Protein AF-A0A931DX09-F1 (afdb_monomer)

Structure (mmCIF, N/CA/C/O backbone):
data_AF-A0A931DX09-F1
#
_entry.id   AF-A0A931DX09-F1
#
loop_
_atom_site.group_PDB
_atom_site.id
_atom_site.type_symbol
_atom_site.label_atom_id
_atom_site.label_alt_id
_atom_site.label_comp_id
_atom_site.label_asym_id
_atom_site.label_entity_id
_atom_site.label_seq_id
_atom_site.pdbx_PDB_ins_code
_atom_site.Cartn_x
_atom_site.Cartn_y
_atom_site.Cartn_z
_atom_site.occupancy
_atom_site.B_iso_or_equiv
_atom_site.auth_seq_id
_atom_site.auth_comp_id
_atom_site.auth_asym_id
_atom_site.auth_atom_id
_atom_site.pdbx_PDB_model_num
ATOM 1 N N . MET A 1 1 ? 44.351 17.545 64.437 1.00 42.38 1 MET A N 1
ATOM 2 C CA . MET A 1 1 ? 44.589 18.526 63.352 1.00 42.38 1 MET A CA 1
ATOM 3 C C . MET A 1 1 ? 43.873 18.062 62.091 1.00 42.38 1 MET A C 1
ATOM 5 O O . MET A 1 1 ? 44.373 17.178 61.418 1.00 42.38 1 MET A O 1
ATOM 9 N N . VAL A 1 2 ? 42.708 18.636 61.780 1.00 45.56 2 VAL A N 1
ATOM 10 C CA . VAL A 1 2 ? 42.038 18.504 60.473 1.00 45.56 2 VAL A CA 1
ATOM 11 C C . VAL A 1 2 ? 41.471 19.886 60.154 1.00 45.56 2 VAL A C 1
ATOM 13 O O . VAL A 1 2 ? 40.591 20.377 60.858 1.00 45.56 2 VAL A O 1
ATOM 16 N N . ARG A 1 3 ? 42.061 20.570 59.169 1.00 44.03 3 ARG A N 1
ATOM 17 C CA . ARG A 1 3 ? 41.676 21.932 58.774 1.00 44.03 3 ARG A CA 1
ATOM 18 C C . ARG A 1 3 ? 40.345 21.878 58.016 1.00 44.03 3 ARG A C 1
ATOM 20 O O . ARG A 1 3 ? 40.287 21.277 56.944 1.00 44.03 3 ARG A O 1
ATOM 27 N N . LYS A 1 4 ? 39.294 22.513 58.552 1.00 43.81 4 LYS A N 1
ATOM 28 C CA . LYS A 1 4 ? 38.056 22.804 57.809 1.00 43.81 4 LYS A CA 1
ATOM 29 C C . LYS A 1 4 ? 38.419 23.683 56.607 1.00 43.81 4 LYS A C 1
ATOM 31 O O . LYS A 1 4 ? 39.012 24.742 56.784 1.00 43.81 4 LYS A O 1
ATOM 36 N N . ARG A 1 5 ? 38.114 23.224 55.392 1.00 46.38 5 ARG A N 1
ATOM 37 C CA . ARG A 1 5 ? 38.239 24.030 54.171 1.00 46.38 5 ARG A CA 1
ATOM 38 C C . ARG A 1 5 ? 36.983 24.892 54.039 1.00 46.38 5 ARG A C 1
ATOM 40 O O . ARG A 1 5 ? 35.888 24.343 53.966 1.00 46.38 5 ARG A O 1
ATOM 47 N N . GLU A 1 6 ? 37.144 26.211 54.028 1.00 52.66 6 GLU A N 1
ATOM 48 C CA . GLU A 1 6 ? 36.079 27.153 53.667 1.00 52.66 6 GLU A CA 1
ATOM 49 C C . GLU A 1 6 ? 35.721 27.021 52.173 1.00 52.66 6 GLU A C 1
ATOM 51 O O . GLU A 1 6 ? 36.612 26.793 51.344 1.00 52.66 6 GLU A O 1
ATOM 56 N N . PRO A 1 7 ? 34.436 27.146 51.797 1.00 50.31 7 PRO A N 1
ATOM 57 C CA . PRO A 1 7 ? 34.025 27.147 50.398 1.00 50.31 7 PRO A CA 1
ATOM 58 C C . PRO A 1 7 ? 34.410 28.470 49.715 1.00 50.31 7 PRO A C 1
ATOM 60 O O . PRO A 1 7 ? 34.186 29.553 50.250 1.00 50.31 7 PRO A O 1
ATOM 63 N N . ARG A 1 8 ? 34.987 28.380 48.508 1.00 54.12 8 ARG A N 1
ATOM 64 C CA . ARG A 1 8 ? 35.351 29.549 47.687 1.00 54.12 8 ARG A CA 1
ATOM 65 C C . ARG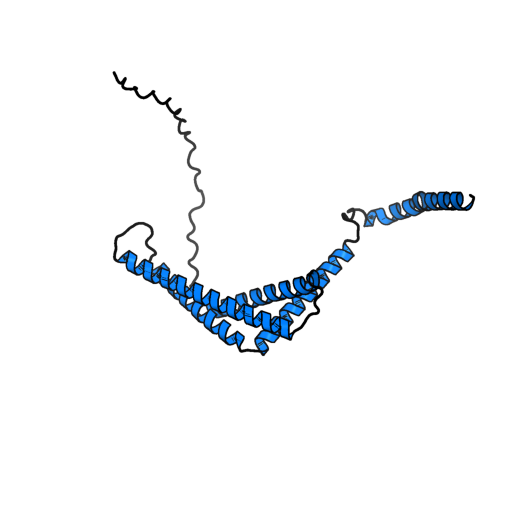 A 1 8 ? 34.091 30.294 47.212 1.00 54.12 8 ARG A C 1
ATOM 67 O O . ARG A 1 8 ? 33.127 29.629 46.831 1.00 54.12 8 ARG A O 1
ATOM 74 N N . PRO A 1 9 ? 34.106 31.637 47.145 1.00 48.81 9 PRO A N 1
ATOM 75 C CA . PRO A 1 9 ? 33.005 32.403 46.575 1.00 48.81 9 PRO A CA 1
ATOM 76 C C . PRO A 1 9 ? 32.892 32.135 45.068 1.00 48.81 9 PRO A C 1
ATOM 78 O O . PRO A 1 9 ? 33.881 32.177 44.335 1.00 48.81 9 PRO A O 1
ATOM 81 N N . VAL A 1 10 ? 31.676 31.835 44.610 1.00 59.84 10 VAL A N 1
ATOM 82 C CA . VAL A 1 10 ? 31.354 31.652 43.189 1.00 59.84 10 VAL A CA 1
ATOM 83 C C . VAL A 1 10 ? 31.273 33.043 42.543 1.00 59.84 10 VAL A C 1
ATOM 85 O O . VAL A 1 10 ? 30.553 33.891 43.073 1.00 59.84 10 VAL A O 1
ATOM 88 N N . PRO A 1 11 ? 31.987 33.328 41.438 1.00 52.22 11 PRO A N 1
ATOM 89 C CA . PRO A 1 11 ? 31.887 34.625 40.778 1.00 52.22 11 PRO A CA 1
ATOM 90 C C . PRO A 1 11 ? 30.466 34.827 40.234 1.00 52.22 11 PRO A C 1
ATOM 92 O O . PRO A 1 11 ? 29.906 33.945 39.579 1.00 52.22 11 PRO A O 1
ATOM 95 N N . GLY A 1 12 ? 29.875 35.984 40.546 1.00 50.06 12 GLY A N 1
ATOM 96 C CA . GLY A 1 12 ? 28.517 36.346 40.149 1.00 50.06 12 GLY A CA 1
ATOM 97 C C . GLY A 1 12 ? 28.328 36.283 38.634 1.00 50.06 12 GLY A C 1
ATOM 98 O O . GLY A 1 12 ? 29.151 36.789 37.871 1.00 50.06 12 GLY A O 1
ATOM 99 N N . ARG A 1 13 ? 27.232 35.656 38.189 1.00 47.28 13 ARG A N 1
ATOM 100 C CA . ARG A 1 13 ? 26.789 35.750 36.792 1.00 47.28 13 ARG A CA 1
ATOM 101 C C . ARG A 1 13 ? 26.503 37.224 36.478 1.00 47.28 13 ARG A C 1
ATOM 103 O O . ARG A 1 13 ? 25.784 37.846 37.257 1.00 47.28 13 ARG A O 1
ATOM 110 N N . PRO A 1 14 ? 26.987 37.773 35.353 1.00 45.53 14 PRO A N 1
ATOM 111 C CA . PRO A 1 14 ? 26.565 39.099 34.932 1.00 45.53 14 PRO A CA 1
ATOM 112 C C . PRO A 1 14 ? 25.054 39.075 34.668 1.00 45.53 14 PRO A C 1
ATOM 114 O O . PRO A 1 14 ? 24.558 38.245 33.901 1.00 45.53 14 PRO A O 1
ATOM 117 N N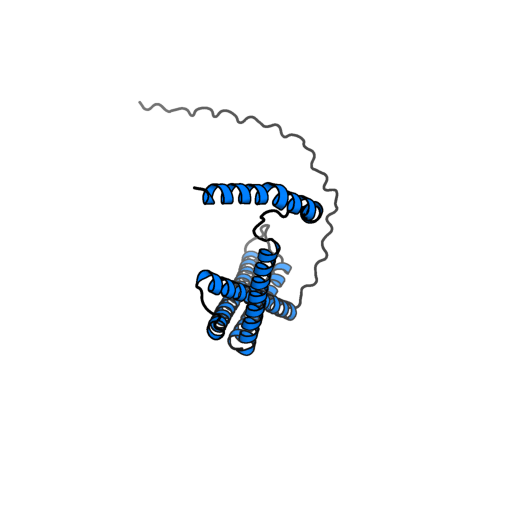 . GLU A 1 15 ? 24.317 39.965 35.334 1.00 48.62 15 GLU A N 1
ATOM 118 C CA . GLU A 1 15 ? 22.909 40.209 35.043 1.00 48.62 15 GLU A CA 1
ATOM 119 C C . GLU A 1 15 ? 22.805 40.812 33.640 1.00 48.62 15 GLU A C 1
ATOM 121 O O . GLU A 1 15 ? 23.051 41.996 33.417 1.00 48.62 15 GLU A O 1
ATOM 126 N N . VAL A 1 16 ? 22.467 39.974 32.660 1.00 51.41 16 VAL A N 1
ATOM 127 C CA . VAL A 1 16 ? 22.112 40.441 31.322 1.00 51.41 16 VAL A CA 1
ATOM 128 C C . VAL A 1 16 ? 20.797 41.201 31.461 1.00 51.41 16 VAL A C 1
ATOM 130 O O . VAL A 1 16 ? 19.737 40.603 31.664 1.00 51.41 16 VAL A O 1
ATOM 133 N N . GLY A 1 17 ? 20.883 42.532 31.403 1.00 44.09 17 GLY A N 1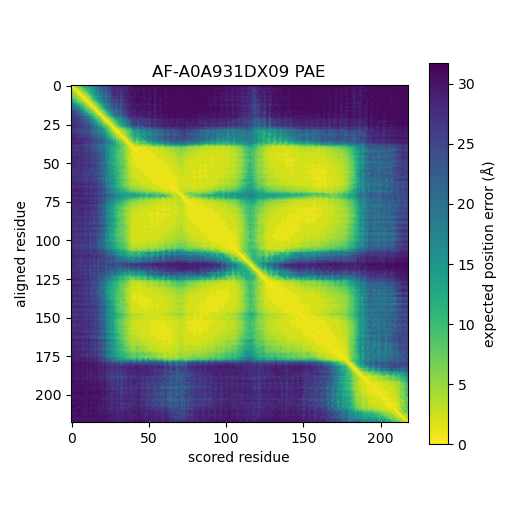
ATOM 134 C CA . GLY A 1 17 ? 19.734 43.424 31.434 1.00 44.09 17 GLY A CA 1
ATOM 135 C C . GLY A 1 17 ? 18.670 42.947 30.450 1.00 44.09 17 GLY A C 1
ATOM 136 O O . GLY A 1 17 ? 18.941 42.774 29.261 1.00 44.09 17 GLY A O 1
ATOM 137 N N . ARG A 1 18 ? 17.455 42.701 30.952 1.00 49.03 18 ARG A N 1
ATOM 138 C CA . ARG A 1 18 ? 16.293 42.370 30.121 1.00 49.03 18 ARG A CA 1
ATOM 139 C C . ARG A 1 18 ? 16.049 43.537 29.170 1.00 49.03 18 ARG A C 1
ATOM 141 O O . ARG A 1 18 ? 15.464 44.548 29.559 1.00 49.03 18 ARG A O 1
ATOM 148 N N . SER A 1 19 ? 16.509 43.400 27.931 1.00 48.94 19 SER A N 1
ATOM 149 C CA . SER A 1 19 ? 16.185 44.330 26.864 1.00 48.94 19 SER A CA 1
ATOM 150 C C . SER A 1 19 ? 14.663 44.392 26.734 1.00 48.94 19 SER A C 1
ATOM 152 O O . SER A 1 19 ? 13.974 43.377 26.606 1.00 48.94 19 SER A O 1
ATOM 154 N N . LYS A 1 20 ? 14.107 45.602 26.824 1.00 53.53 20 LYS A N 1
ATOM 155 C CA . LYS A 1 20 ? 12.685 45.852 26.580 1.00 53.53 20 LYS A CA 1
ATOM 156 C C . LYS A 1 20 ? 12.414 45.806 25.074 1.00 53.53 20 LYS A C 1
ATOM 158 O O . LYS A 1 20 ? 12.047 46.815 24.483 1.00 53.53 20 LYS A O 1
ATOM 163 N N . LEU A 1 21 ? 12.610 44.651 24.435 1.00 51.94 21 LEU A N 1
ATOM 164 C CA . LEU A 1 21 ? 12.029 44.421 23.116 1.00 51.94 21 LEU A CA 1
ATOM 165 C C . LEU A 1 21 ? 10.521 44.252 23.304 1.00 51.94 21 LEU A C 1
ATOM 167 O O . LEU A 1 21 ? 10.050 43.299 23.927 1.00 51.94 21 LEU A O 1
ATOM 171 N N . GLY A 1 22 ? 9.767 45.239 22.817 1.00 50.34 22 GLY A N 1
ATOM 172 C CA . GLY A 1 22 ? 8.313 45.197 22.782 1.00 50.34 22 GLY A CA 1
ATOM 173 C C . GLY A 1 22 ? 7.836 43.909 22.118 1.00 50.34 22 GLY A C 1
ATOM 174 O O . GLY A 1 22 ? 8.362 43.502 21.083 1.00 50.34 22 GLY A O 1
ATOM 175 N N . ARG A 1 23 ? 6.842 43.254 22.728 1.00 55.44 23 ARG A N 1
ATOM 176 C CA . ARG A 1 23 ? 6.195 42.080 22.133 1.00 55.44 23 ARG A CA 1
ATOM 177 C C . ARG A 1 23 ? 5.708 42.460 20.728 1.00 55.44 23 ARG A C 1
ATOM 179 O O . ARG A 1 23 ? 4.981 43.453 20.621 1.00 55.44 23 ARG A O 1
ATOM 186 N N . PRO A 1 24 ? 6.069 41.715 19.668 1.00 56.06 24 PRO A N 1
ATOM 187 C CA . PRO A 1 24 ? 5.507 41.964 18.351 1.00 56.06 24 PRO A CA 1
ATOM 188 C C . PRO A 1 24 ? 3.983 41.852 18.452 1.00 56.06 24 PRO A C 1
ATOM 190 O O . PRO A 1 24 ? 3.452 40.865 18.967 1.00 56.06 24 PRO A O 1
ATOM 193 N N . LYS A 1 25 ? 3.271 42.897 18.019 1.00 60.53 25 LYS A N 1
ATOM 194 C CA . LYS A 1 25 ? 1.811 42.873 17.933 1.00 60.53 25 LYS A CA 1
ATOM 195 C C . LYS A 1 25 ? 1.442 41.854 16.853 1.00 60.53 25 LYS A C 1
ATOM 197 O O . LYS A 1 25 ? 1.588 42.146 15.671 1.00 60.53 25 LYS A O 1
ATOM 202 N N . LEU A 1 26 ? 0.999 40.662 17.254 1.00 61.75 26 LEU A N 1
ATOM 203 C CA . LEU A 1 26 ? 0.331 39.707 16.366 1.00 61.75 26 LEU A CA 1
ATOM 204 C C . LEU A 1 26 ? -0.918 40.403 15.802 1.00 61.75 26 LEU A C 1
ATOM 206 O O . LEU A 1 26 ? -1.932 40.525 16.478 1.00 61.75 26 LEU A O 1
ATOM 210 N N . SER A 1 27 ? -0.804 40.947 14.592 1.00 66.38 27 SER A N 1
ATOM 211 C CA . SER A 1 27 ? -1.797 41.822 13.954 1.00 66.38 27 SER A CA 1
ATOM 212 C C . SER A 1 27 ? -2.878 41.070 13.178 1.00 66.38 27 SER A C 1
ATOM 214 O O . SER A 1 27 ? -3.738 41.695 12.562 1.00 66.38 27 SER A O 1
ATOM 216 N N . ARG A 1 28 ? -2.878 39.734 13.216 1.00 72.75 28 ARG A N 1
ATOM 217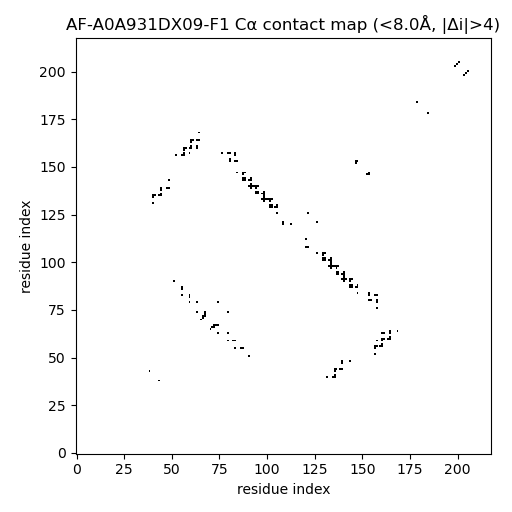 C CA . ARG A 1 28 ? -3.972 38.930 12.670 1.00 72.75 28 ARG A CA 1
ATOM 218 C C . ARG A 1 28 ? -4.832 38.397 13.813 1.00 72.75 28 ARG A C 1
ATOM 220 O O . ARG A 1 28 ? -4.298 37.662 14.646 1.00 72.75 28 ARG A O 1
ATOM 227 N N . PRO A 1 29 ? -6.134 38.741 13.875 1.00 77.56 29 PRO A N 1
ATOM 228 C CA . PRO A 1 29 ? -7.036 38.085 14.808 1.00 77.56 29 PRO A CA 1
ATOM 229 C C . PRO A 1 29 ? -7.012 36.583 14.522 1.00 77.56 29 PRO A C 1
ATOM 231 O O . PRO A 1 29 ? -7.001 36.165 13.362 1.00 77.56 29 PRO A O 1
ATOM 234 N N . TYR A 1 30 ? -6.963 35.774 15.579 1.00 76.62 30 TYR A N 1
ATOM 235 C CA . TYR A 1 30 ? -7.098 34.330 15.454 1.00 76.62 30 TYR A CA 1
ATOM 236 C C . TYR A 1 30 ? -8.451 34.030 14.802 1.00 76.62 30 TYR A C 1
ATOM 238 O O . TYR A 1 30 ? -9.503 34.186 15.422 1.00 76.62 30 TYR A O 1
ATOM 246 N N . VAL A 1 31 ? -8.425 33.628 13.534 1.00 77.12 31 VAL A N 1
ATOM 247 C CA . VAL A 1 31 ? -9.605 33.093 12.863 1.00 77.12 31 VAL A CA 1
ATOM 248 C C . VAL A 1 31 ? -9.700 31.644 13.300 1.00 77.12 31 VAL A C 1
ATOM 250 O O . VAL A 1 31 ? -8.869 30.818 12.916 1.00 77.12 31 VAL A O 1
ATOM 253 N N . ARG A 1 32 ? -10.692 31.335 14.140 1.00 76.12 32 ARG A N 1
ATOM 254 C CA . ARG A 1 32 ? -11.017 29.949 14.474 1.00 76.12 32 ARG A CA 1
ATOM 255 C C . ARG A 1 32 ? -11.287 29.225 13.160 1.00 76.12 32 ARG A C 1
ATOM 257 O O . ARG A 1 32 ? -12.242 29.565 12.465 1.00 76.12 32 ARG A O 1
ATOM 264 N N . GLN A 1 33 ? -10.433 28.265 12.812 1.00 73.31 33 GLN A N 1
ATOM 265 C CA . GLN A 1 33 ? -10.656 27.455 11.620 1.00 73.31 33 GLN A CA 1
ATOM 266 C C . GLN A 1 33 ? -12.031 26.783 11.738 1.00 73.31 33 GLN A C 1
ATOM 268 O O . GLN A 1 33 ? -12.378 26.315 12.834 1.00 73.31 33 GLN A O 1
ATOM 273 N N . PRO A 1 34 ? -12.835 26.765 10.660 1.00 70.31 34 PRO A N 1
ATOM 274 C CA . PRO A 1 34 ? -14.101 26.055 10.672 1.00 70.31 34 PRO A CA 1
ATOM 275 C C . PRO A 1 34 ? -13.829 24.602 11.053 1.00 70.31 34 PRO A C 1
ATOM 277 O O . PRO A 1 34 ? -12.905 23.964 10.547 1.00 70.31 34 PRO A O 1
ATOM 280 N N . VAL A 1 35 ? -14.602 24.094 12.010 1.00 67.31 35 VAL A N 1
ATOM 281 C CA . VAL A 1 35 ? -14.506 22.695 12.408 1.00 67.31 35 VAL A CA 1
ATOM 282 C C . VAL A 1 35 ? -15.037 21.874 11.239 1.00 67.31 35 VAL A C 1
ATOM 284 O O . VA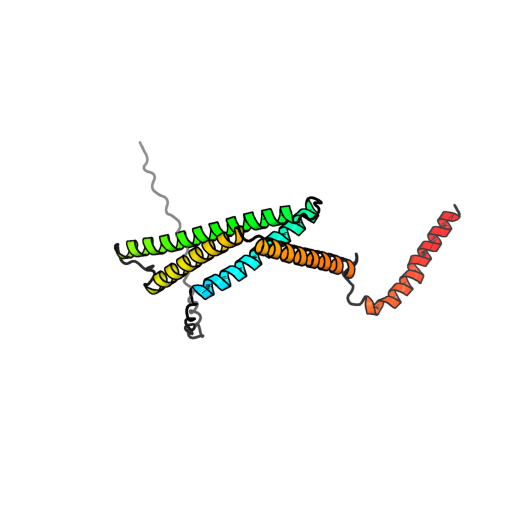L A 1 35 ? -16.235 21.913 10.981 1.00 67.31 35 VAL A O 1
ATOM 287 N N . ALA A 1 36 ? -14.152 21.172 10.528 1.00 70.62 36 ALA A N 1
ATOM 288 C CA . ALA A 1 36 ? -14.562 20.252 9.474 1.00 70.62 36 ALA A CA 1
ATOM 289 C C . ALA A 1 36 ? -15.566 19.237 10.035 1.00 70.62 36 ALA A C 1
ATOM 291 O O . ALA A 1 36 ? -15.381 18.718 11.146 1.00 70.62 36 ALA A O 1
ATOM 292 N N . GLU A 1 37 ? -16.630 18.968 9.279 1.00 71.19 37 GLU A N 1
ATOM 293 C CA . GLU A 1 37 ? -17.559 17.903 9.631 1.00 71.19 37 GLU A CA 1
ATOM 294 C C . GLU A 1 37 ? -16.805 16.568 9.662 1.00 71.19 37 GLU A C 1
ATOM 296 O O . GLU A 1 37 ? -15.990 16.290 8.777 1.00 71.19 37 GLU A O 1
ATOM 301 N N . PRO A 1 38 ? -17.012 15.743 10.698 1.00 71.25 38 PRO A N 1
ATOM 302 C CA . PRO A 1 38 ? -16.309 14.480 10.795 1.00 71.25 38 PRO A CA 1
ATOM 303 C C . PRO A 1 38 ? -16.797 13.545 9.685 1.00 71.25 38 PRO A C 1
ATOM 305 O O . PRO A 1 38 ? -17.989 13.244 9.620 1.00 71.25 38 PRO A O 1
ATOM 308 N N . ILE A 1 39 ? -15.869 13.052 8.859 1.00 80.88 39 ILE A N 1
ATOM 309 C CA . ILE A 1 39 ? -16.151 12.017 7.857 1.00 80.88 39 ILE A CA 1
ATOM 310 C C . ILE A 1 39 ? -16.866 10.818 8.500 1.00 80.88 39 ILE A C 1
ATOM 312 O O . ILE A 1 39 ? -16.635 10.486 9.673 1.00 80.88 39 ILE A O 1
ATOM 316 N N . SER A 1 40 ? -17.768 10.190 7.743 1.00 90.50 40 SER A N 1
ATOM 317 C CA . SER A 1 40 ? -18.399 8.944 8.175 1.00 90.50 40 SER A CA 1
ATOM 318 C C . SER A 1 40 ? -17.344 7.843 8.298 1.00 90.50 40 SER A C 1
ATOM 320 O O . SER A 1 40 ? -16.295 7.893 7.654 1.00 90.50 40 SER A O 1
ATOM 322 N N . LEU A 1 41 ? -17.617 6.849 9.146 1.00 91.06 41 LEU A N 1
ATOM 323 C CA . LEU A 1 41 ? -16.729 5.699 9.318 1.00 91.06 41 LEU A CA 1
ATOM 324 C C . LEU A 1 41 ? -16.518 4.969 7.985 1.00 91.06 41 LEU A C 1
ATOM 326 O O . LEU A 1 41 ? -15.384 4.706 7.613 1.00 91.06 41 LEU A O 1
ATOM 330 N N . GLU A 1 42 ? -17.601 4.711 7.254 1.00 93.06 42 GLU A N 1
ATOM 331 C CA . GLU A 1 42 ? -17.574 4.065 5.936 1.00 93.06 42 GLU A CA 1
ATOM 332 C C . GLU A 1 42 ? -16.654 4.808 4.964 1.00 93.06 42 GLU A C 1
ATOM 334 O O . GLU A 1 42 ? -15.747 4.203 4.399 1.00 93.06 42 GLU A O 1
ATOM 339 N N . ARG A 1 43 ? -16.808 6.135 4.860 1.00 93.75 43 ARG A N 1
ATOM 340 C CA . ARG A 1 43 ? -15.970 6.961 3.986 1.00 93.75 43 ARG A CA 1
ATOM 341 C C . ARG A 1 43 ? -14.504 6.951 4.409 1.00 93.75 43 ARG A C 1
ATOM 343 O O . ARG A 1 43 ? -13.628 6.903 3.556 1.00 93.75 43 ARG A O 1
ATOM 350 N N . ALA A 1 44 ? -14.231 6.986 5.714 1.00 93.81 44 ALA A N 1
ATOM 351 C CA . ALA A 1 44 ? -12.865 6.912 6.227 1.00 93.81 44 ALA A CA 1
ATOM 352 C C . ALA A 1 44 ? -12.183 5.592 5.845 1.00 93.81 44 ALA A C 1
ATOM 354 O O . ALA A 1 44 ? -10.992 5.579 5.542 1.00 93.81 44 ALA A O 1
ATOM 355 N N . VAL A 1 45 ? -12.931 4.486 5.856 1.00 95.81 45 VAL A N 1
ATOM 356 C CA . VAL A 1 45 ? -12.394 3.178 5.480 1.00 95.81 45 VAL A CA 1
ATOM 357 C C . VAL A 1 45 ? -12.222 3.063 3.967 1.00 95.81 45 VAL A C 1
ATOM 359 O O . VAL A 1 45 ? -11.184 2.584 3.524 1.00 95.81 45 VAL A O 1
ATOM 362 N N . GLU A 1 46 ? -13.181 3.545 3.176 1.00 96.19 46 GLU A N 1
ATOM 363 C CA . GLU A 1 46 ? -13.076 3.586 1.712 1.00 96.19 46 GLU A CA 1
ATOM 364 C C . GLU A 1 46 ? -11.854 4.401 1.257 1.00 96.19 46 GLU A C 1
ATOM 366 O O . GLU A 1 46 ? -11.034 3.925 0.474 1.00 96.19 46 GLU A O 1
ATOM 371 N N . GLU A 1 47 ? -11.671 5.600 1.813 1.00 96.25 47 GLU A N 1
ATOM 372 C CA . GLU A 1 47 ? -10.498 6.433 1.542 1.00 96.25 47 GLU A CA 1
ATOM 373 C C . GLU A 1 47 ? -9.205 5.754 2.021 1.00 96.25 47 GLU A C 1
ATOM 375 O O . GLU A 1 47 ? -8.197 5.759 1.312 1.00 96.25 47 GLU A O 1
ATOM 380 N N . GLY A 1 48 ? -9.251 5.090 3.180 1.00 96.25 48 GLY A N 1
ATOM 381 C CA . GLY A 1 48 ? -8.150 4.279 3.693 1.00 96.25 48 GLY A CA 1
ATOM 382 C C . GLY A 1 48 ? -7.732 3.156 2.740 1.00 96.25 48 GLY A C 1
ATOM 383 O O . GLY A 1 48 ? -6.537 2.956 2.534 1.00 96.25 48 GLY A O 1
ATOM 384 N N . LEU A 1 49 ? -8.685 2.468 2.106 1.00 97.81 49 LEU A N 1
ATOM 385 C CA . LEU A 1 49 ? -8.407 1.428 1.111 1.00 97.81 49 LEU A CA 1
ATOM 386 C C . LEU A 1 49 ? -7.767 1.995 -0.157 1.00 97.81 49 LEU A C 1
ATOM 388 O O . LEU A 1 49 ? -6.828 1.400 -0.684 1.00 97.81 49 LEU A O 1
ATOM 392 N N . LEU A 1 50 ? -8.226 3.156 -0.630 1.00 97.56 50 LEU A N 1
ATOM 393 C CA . LEU A 1 50 ? -7.627 3.826 -1.789 1.00 97.56 50 LEU A CA 1
ATOM 394 C C . LEU A 1 50 ? -6.175 4.236 -1.512 1.00 97.56 50 LEU A C 1
ATOM 396 O O . LEU A 1 50 ? -5.293 4.014 -2.347 1.00 97.56 50 LEU A O 1
ATOM 400 N N . ILE A 1 51 ? -5.915 4.794 -0.327 1.00 97.25 51 ILE A N 1
ATOM 401 C CA . ILE A 1 51 ? -4.564 5.160 0.113 1.00 97.25 51 ILE A CA 1
ATOM 402 C C . ILE A 1 51 ? -3.690 3.908 0.233 1.00 97.25 51 ILE A C 1
ATOM 404 O O . ILE A 1 51 ? -2.581 3.891 -0.304 1.00 97.25 51 ILE A O 1
ATOM 408 N N . ALA A 1 52 ? -4.194 2.852 0.879 1.00 97.12 52 ALA A N 1
ATOM 409 C CA . ALA A 1 52 ? -3.473 1.596 1.053 1.00 97.12 52 ALA A CA 1
ATOM 410 C C . ALA A 1 52 ? -3.120 0.956 -0.294 1.00 97.12 52 ALA A C 1
ATOM 412 O O . ALA A 1 52 ? -1.969 0.584 -0.504 1.00 97.12 52 ALA A O 1
ATOM 413 N N . ARG A 1 53 ? -4.062 0.913 -1.247 1.00 97.88 53 ARG A N 1
ATOM 414 C CA . ARG A 1 53 ? -3.796 0.433 -2.610 1.00 97.88 53 ARG A CA 1
ATOM 415 C C . ARG A 1 53 ? -2.694 1.248 -3.277 1.00 97.88 53 ARG A C 1
ATOM 417 O O . ARG A 1 53 ? -1.768 0.672 -3.834 1.00 97.88 53 ARG A O 1
ATOM 424 N N . SER A 1 54 ? -2.760 2.578 -3.206 1.00 97.94 54 SER A N 1
ATOM 425 C CA . SER A 1 54 ? -1.729 3.432 -3.803 1.00 97.94 54 SER A CA 1
ATOM 426 C C . SER A 1 54 ? -0.347 3.196 -3.186 1.00 97.94 54 SER A C 1
ATOM 428 O O . SER A 1 54 ? 0.642 3.158 -3.920 1.00 97.94 54 SER A O 1
ATOM 430 N N . ALA A 1 55 ? -0.271 3.050 -1.860 1.00 97.31 55 ALA A N 1
ATOM 431 C CA . AL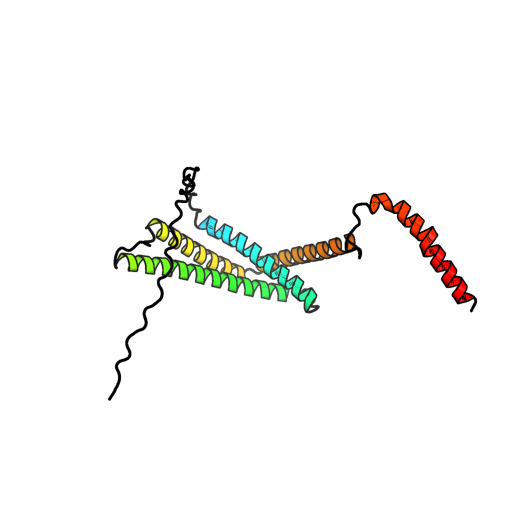A A 1 55 ? 0.973 2.774 -1.146 1.00 97.31 55 ALA A CA 1
ATOM 432 C C . ALA A 1 55 ? 1.547 1.405 -1.539 1.00 97.31 55 ALA A C 1
ATOM 434 O O . ALA A 1 55 ? 2.692 1.330 -1.983 1.00 97.31 55 ALA A O 1
ATOM 435 N N . LEU A 1 56 ? 0.714 0.364 -1.497 1.00 97.88 56 LEU A N 1
ATOM 436 C CA . LEU A 1 56 ? 1.052 -0.998 -1.899 1.00 97.88 56 LEU A CA 1
ATOM 437 C C . LEU A 1 56 ? 1.571 -1.053 -3.342 1.00 97.88 56 LEU A C 1
ATOM 439 O O . LEU A 1 56 ? 2.645 -1.592 -3.597 1.00 97.88 56 LEU A O 1
ATOM 443 N N . THR A 1 57 ? 0.865 -0.437 -4.296 1.00 98.25 57 THR A N 1
ATOM 444 C CA . THR A 1 57 ? 1.326 -0.381 -5.690 1.00 98.25 57 THR A CA 1
ATOM 445 C C . THR A 1 57 ? 2.683 0.314 -5.806 1.00 98.25 57 THR A C 1
ATOM 447 O O . THR A 1 57 ? 3.522 -0.110 -6.598 1.00 98.25 57 THR A O 1
ATOM 450 N N . MET A 1 58 ? 2.916 1.387 -5.045 1.00 97.94 58 MET A N 1
ATOM 451 C CA . MET A 1 58 ? 4.185 2.116 -5.081 1.00 97.94 58 MET A CA 1
ATOM 452 C C . MET A 1 58 ? 5.343 1.278 -4.523 1.00 97.94 58 MET A C 1
ATOM 454 O O . MET A 1 58 ? 6.430 1.275 -5.102 1.00 97.94 58 MET A O 1
ATOM 458 N N . GLU A 1 59 ? 5.110 0.551 -3.434 1.00 97.44 59 GLU A N 1
ATOM 459 C CA . GLU A 1 59 ? 6.098 -0.332 -2.814 1.00 97.44 59 GLU A CA 1
ATOM 460 C C . GLU A 1 59 ? 6.471 -1.49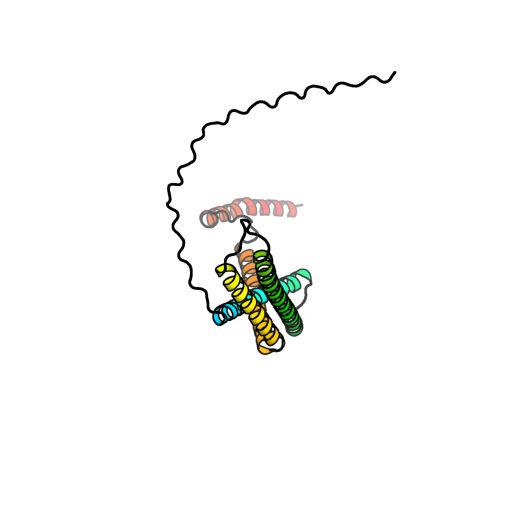9 -3.734 1.00 97.44 59 GLU A C 1
ATOM 462 O O . GLU A 1 59 ? 7.653 -1.726 -4.007 1.00 97.44 59 GLU A O 1
ATOM 467 N N . VAL A 1 60 ? 5.470 -2.157 -4.319 1.00 97.81 60 VAL A N 1
ATOM 468 C CA . VAL A 1 60 ? 5.667 -3.258 -5.274 1.00 97.81 60 VAL A CA 1
ATOM 469 C C . VAL A 1 60 ? 6.385 -2.762 -6.530 1.00 97.81 60 VAL A C 1
ATOM 471 O O . VAL A 1 60 ? 7.338 -3.393 -6.983 1.00 97.81 60 VAL A O 1
ATOM 474 N N . LYS A 1 61 ? 6.008 -1.589 -7.057 1.00 97.25 61 LYS A N 1
ATOM 475 C CA . LYS A 1 61 ? 6.690 -0.941 -8.190 1.00 97.25 61 LYS A CA 1
ATOM 476 C C . LYS A 1 61 ? 8.175 -0.723 -7.892 1.00 97.25 61 LYS A C 1
ATOM 478 O O . LYS A 1 61 ? 9.026 -1.103 -8.694 1.00 97.25 61 LYS A O 1
ATOM 483 N N . ASN A 1 62 ? 8.491 -0.135 -6.737 1.00 95.75 62 ASN A N 1
ATOM 484 C CA . ASN A 1 62 ? 9.876 0.090 -6.325 1.00 95.75 62 ASN A CA 1
ATOM 485 C C . ASN A 1 62 ? 10.641 -1.231 -6.224 1.00 95.75 62 ASN A C 1
ATOM 487 O O . ASN A 1 62 ? 11.786 -1.310 -6.662 1.00 95.75 62 ASN A O 1
ATOM 491 N N . ARG A 1 63 ? 10.008 -2.283 -5.697 1.00 94.38 63 ARG A N 1
ATOM 492 C CA . ARG A 1 63 ? 10.633 -3.602 -5.603 1.00 94.38 63 ARG A CA 1
ATOM 493 C C . ARG A 1 63 ? 10.900 -4.227 -6.971 1.00 94.38 63 ARG A C 1
ATOM 495 O O . ARG A 1 63 ? 12.002 -4.730 -7.161 1.00 94.38 63 ARG A O 1
ATOM 502 N N . ILE A 1 64 ? 9.966 -4.138 -7.922 1.00 95.38 64 ILE A N 1
ATOM 503 C CA . ILE A 1 64 ? 10.176 -4.591 -9.310 1.00 95.38 64 ILE A CA 1
ATOM 504 C C . ILE A 1 64 ? 11.394 -3.882 -9.917 1.00 95.38 64 ILE A C 1
ATOM 506 O O . ILE A 1 64 ? 12.287 -4.540 -10.444 1.00 95.38 64 ILE A O 1
ATOM 510 N N . ILE A 1 65 ? 11.461 -2.550 -9.802 1.00 94.56 65 ILE A N 1
ATOM 511 C CA . ILE A 1 65 ? 12.580 -1.755 -10.332 1.00 94.56 65 ILE A CA 1
ATOM 512 C C . ILE A 1 65 ? 13.901 -2.173 -9.679 1.00 94.56 65 ILE A C 1
ATOM 514 O O . ILE A 1 65 ? 14.881 -2.434 -10.373 1.00 94.56 65 ILE A O 1
ATOM 518 N N . VAL A 1 66 ? 13.943 -2.245 -8.346 1.00 93.62 66 VAL A N 1
ATOM 519 C CA . VAL A 1 66 ? 15.168 -2.587 -7.613 1.00 93.62 66 VAL A CA 1
ATOM 520 C C . VAL A 1 66 ? 15.616 -4.011 -7.924 1.00 93.62 66 VAL A C 1
ATOM 522 O O . VAL A 1 66 ? 16.802 -4.212 -8.153 1.00 93.62 66 VAL A O 1
ATOM 525 N N . SER A 1 67 ? 14.700 -4.979 -7.976 1.00 90.81 67 SER A N 1
ATOM 526 C CA . SER A 1 67 ? 15.032 -6.373 -8.289 1.00 90.81 67 SER A CA 1
ATOM 527 C C . SER A 1 67 ? 15.590 -6.515 -9.707 1.00 90.81 67 SER A C 1
ATOM 529 O O . SER A 1 67 ? 16.611 -7.173 -9.895 1.00 90.81 67 SER A O 1
ATOM 531 N N . ALA A 1 68 ? 15.004 -5.815 -10.682 1.00 89.88 68 ALA A N 1
ATOM 532 C CA . ALA A 1 68 ? 15.508 -5.809 -12.053 1.00 89.88 68 ALA A CA 1
ATOM 533 C C . ALA A 1 68 ? 16.895 -5.150 -12.170 1.00 89.88 68 ALA A C 1
ATOM 535 O O . ALA A 1 68 ? 17.758 -5.649 -12.882 1.00 89.88 68 ALA A O 1
ATOM 536 N N . LEU A 1 69 ? 17.130 -4.028 -11.478 1.00 89.06 69 LEU A N 1
ATOM 537 C CA . LEU A 1 69 ? 18.379 -3.267 -11.607 1.00 89.06 69 LEU A CA 1
ATOM 538 C C . LEU A 1 69 ? 19.533 -3.807 -10.757 1.00 89.06 69 LEU A C 1
ATOM 540 O O . LEU A 1 69 ? 20.693 -3.641 -11.132 1.00 89.06 69 LEU A O 1
ATOM 544 N N . ARG A 1 70 ? 19.236 -4.371 -9.584 1.00 88.19 70 ARG A N 1
ATOM 545 C CA . ARG A 1 70 ? 20.250 -4.823 -8.624 1.00 88.19 70 ARG A CA 1
ATOM 546 C C . ARG A 1 70 ? 20.600 -6.293 -8.805 1.00 88.19 70 ARG A C 1
ATOM 548 O O . ARG A 1 70 ? 21.780 -6.628 -8.741 1.00 88.19 70 ARG A O 1
ATOM 555 N N . ASP A 1 71 ? 19.585 -7.130 -8.996 1.00 84.50 71 ASP A N 1
ATOM 556 C CA . ASP A 1 71 ? 19.724 -8.586 -8.939 1.00 84.50 71 ASP A CA 1
ATOM 557 C C . ASP A 1 71 ? 19.672 -9.229 -10.342 1.00 84.50 71 ASP A C 1
ATOM 559 O O . ASP A 1 71 ? 19.830 -10.438 -10.462 1.00 84.50 71 ASP A O 1
ATOM 563 N N . ASP A 1 72 ? 19.472 -8.429 -11.405 1.00 83.94 72 ASP A N 1
ATOM 564 C CA . ASP A 1 72 ? 19.282 -8.875 -12.803 1.00 83.94 72 ASP A CA 1
ATOM 565 C C . ASP A 1 72 ? 18.169 -9.934 -12.948 1.00 83.94 72 ASP A C 1
ATOM 567 O O . ASP A 1 72 ? 18.178 -10.805 -13.822 1.00 83.94 72 ASP A O 1
ATOM 571 N N . HIS A 1 73 ? 17.183 -9.881 -12.051 1.00 87.12 73 HIS A N 1
ATOM 572 C CA . HIS A 1 73 ? 16.060 -10.803 -12.067 1.00 87.12 73 HIS A CA 1
ATOM 573 C C . HIS A 1 73 ? 15.040 -10.392 -13.126 1.00 87.12 73 HIS A C 1
ATOM 575 O O . HIS A 1 73 ? 14.655 -9.226 -13.257 1.00 87.12 73 HIS A O 1
ATOM 581 N N . ARG A 1 74 ? 14.547 -11.389 -13.866 1.00 88.44 74 ARG A N 1
ATOM 582 C CA . ARG A 1 74 ? 13.392 -11.208 -14.747 1.00 88.44 74 ARG A CA 1
ATOM 583 C C . ARG A 1 74 ? 12.131 -11.051 -13.906 1.00 88.44 74 ARG A C 1
ATOM 585 O O . ARG A 1 74 ? 12.011 -11.629 -12.833 1.00 88.44 74 ARG A O 1
ATOM 592 N N . PHE A 1 75 ? 11.188 -10.267 -14.417 1.00 91.44 75 PHE A N 1
ATOM 593 C CA . PHE A 1 75 ? 9.891 -10.113 -13.773 1.00 91.44 75 PHE A CA 1
ATOM 594 C C . PHE A 1 75 ? 9.128 -11.445 -13.771 1.00 91.44 75 PHE A C 1
ATOM 596 O O . PHE A 1 75 ? 8.829 -11.982 -14.837 1.00 91.44 75 PHE A O 1
ATOM 603 N N . GLU A 1 76 ? 8.765 -11.914 -12.578 1.00 94.56 76 GLU A N 1
ATOM 604 C CA . GLU A 1 76 ? 7.940 -13.101 -12.352 1.00 94.56 76 GLU A CA 1
ATOM 605 C C . GLU A 1 76 ? 6.644 -12.703 -11.630 1.00 94.56 76 GLU A C 1
ATOM 607 O O . GLU A 1 76 ? 6.653 -12.221 -10.490 1.00 94.56 76 GLU A O 1
ATOM 612 N N . ALA A 1 77 ? 5.500 -12.895 -12.294 1.00 94.62 77 ALA A N 1
ATOM 613 C CA . ALA A 1 77 ? 4.203 -12.439 -11.786 1.00 94.62 77 ALA A CA 1
ATOM 614 C C . ALA A 1 77 ? 3.781 -13.176 -10.506 1.00 94.62 77 ALA A C 1
ATOM 616 O O . ALA A 1 77 ? 3.272 -12.552 -9.579 1.00 94.62 77 ALA A O 1
ATOM 617 N N . ALA A 1 78 ? 4.035 -14.486 -10.427 1.00 95.75 78 ALA A N 1
ATOM 618 C CA . ALA A 1 78 ? 3.687 -15.300 -9.262 1.00 95.75 78 ALA A CA 1
ATOM 619 C C . ALA A 1 78 ? 4.519 -14.932 -8.022 1.00 95.75 78 ALA A C 1
ATOM 621 O O . ALA A 1 78 ? 3.996 -14.863 -6.906 1.00 95.75 78 ALA A O 1
ATOM 622 N N . GLU A 1 79 ? 5.809 -14.644 -8.216 1.00 95.19 79 GLU A N 1
ATOM 623 C CA . GLU A 1 79 ? 6.664 -14.163 -7.133 1.00 95.19 79 GLU A CA 1
ATOM 624 C C . GLU A 1 79 ? 6.185 -12.787 -6.659 1.00 95.19 79 GLU A C 1
ATOM 626 O O . GLU A 1 79 ? 5.955 -12.578 -5.470 1.00 95.19 79 GLU A O 1
ATOM 631 N N . THR A 1 80 ? 5.937 -11.870 -7.598 1.00 96.69 80 THR A N 1
ATOM 632 C CA . THR A 1 80 ? 5.422 -10.527 -7.293 1.00 96.69 80 THR A CA 1
ATOM 633 C C . THR A 1 80 ? 4.084 -10.588 -6.555 1.00 96.69 80 THR A C 1
ATOM 635 O O . THR A 1 80 ? 3.907 -9.877 -5.571 1.00 96.69 80 THR A O 1
ATOM 638 N N . ALA A 1 81 ? 3.167 -11.473 -6.952 1.00 97.88 81 ALA A N 1
ATOM 639 C CA . ALA A 1 81 ? 1.897 -11.686 -6.258 1.00 97.88 81 ALA A CA 1
ATOM 640 C C . ALA A 1 81 ? 2.097 -12.159 -4.808 1.00 97.88 81 ALA A C 1
ATOM 642 O O . ALA A 1 81 ? 1.424 -11.672 -3.901 1.00 97.88 81 ALA A O 1
ATOM 643 N N . SER A 1 82 ? 3.074 -13.039 -4.568 1.00 97.44 82 SER A N 1
ATOM 644 C CA . SER A 1 82 ? 3.435 -13.475 -3.212 1.00 97.44 82 SER A CA 1
ATOM 645 C C . SER A 1 82 ? 3.929 -12.301 -2.356 1.00 97.44 82 SER A C 1
ATOM 647 O O . SER A 1 82 ? 3.561 -12.186 -1.188 1.00 97.44 82 SER A O 1
ATOM 649 N N . TRP A 1 83 ? 4.701 -11.381 -2.943 1.00 96.69 83 TRP A N 1
ATOM 650 C CA . TRP A 1 83 ? 5.115 -10.143 -2.274 1.00 96.69 83 TRP A CA 1
ATOM 651 C C . TRP A 1 83 ? 3.932 -9.221 -1.957 1.00 96.69 83 TRP A C 1
ATOM 653 O O . TRP A 1 83 ? 3.870 -8.685 -0.853 1.00 96.69 83 TRP A O 1
ATOM 663 N N . VAL A 1 84 ? 2.980 -9.061 -2.884 1.00 98.31 84 VAL A N 1
ATOM 664 C CA . VAL A 1 84 ? 1.753 -8.276 -2.648 1.00 98.31 84 VAL A CA 1
ATOM 665 C C . VAL A 1 84 ? 0.969 -8.836 -1.463 1.00 98.31 84 VAL A C 1
ATOM 667 O O . VAL A 1 84 ? 0.544 -8.074 -0.599 1.00 98.31 84 VAL A O 1
ATOM 670 N N . VAL A 1 85 ? 0.806 -10.158 -1.400 1.00 98.44 85 VAL A N 1
ATOM 671 C CA . VAL A 1 85 ? 0.124 -10.841 -0.293 1.00 98.44 85 VAL A CA 1
ATOM 672 C C . VAL A 1 85 ? 0.826 -10.579 1.039 1.00 98.44 85 VAL A C 1
ATOM 674 O O . VAL A 1 85 ? 0.174 -10.197 2.010 1.00 98.44 85 VAL A O 1
ATOM 677 N N . LEU A 1 86 ? 2.153 -10.727 1.091 1.00 97.88 86 LEU A N 1
ATOM 678 C CA . LEU A 1 86 ? 2.927 -10.451 2.305 1.00 97.88 86 LEU A CA 1
ATOM 679 C C . LEU A 1 86 ? 2.772 -8.998 2.768 1.00 97.88 86 LEU A C 1
ATOM 681 O O . LEU A 1 86 ? 2.595 -8.748 3.961 1.00 97.88 86 LEU A O 1
ATOM 685 N N . GLU A 1 87 ? 2.798 -8.047 1.836 1.00 97.88 87 GLU A N 1
ATOM 686 C CA . GLU A 1 87 ? 2.658 -6.630 2.169 1.00 97.88 87 GLU A CA 1
ATOM 687 C C . GLU A 1 87 ? 1.225 -6.274 2.595 1.00 97.88 87 GLU A C 1
ATOM 689 O O . GLU A 1 87 ? 1.040 -5.501 3.529 1.00 97.88 87 GLU A O 1
ATOM 694 N N . LEU A 1 88 ? 0.196 -6.895 2.008 1.00 98.06 88 LEU A N 1
ATOM 695 C CA . LEU A 1 88 ? -1.187 -6.762 2.484 1.00 98.06 88 LEU A CA 1
ATOM 696 C C . LEU A 1 88 ? -1.353 -7.265 3.920 1.00 98.06 88 LEU A C 1
ATOM 698 O O . LEU A 1 88 ? -1.987 -6.590 4.733 1.00 98.06 88 LEU A O 1
ATOM 702 N N . ILE A 1 89 ? -0.758 -8.417 4.247 1.00 98.38 89 ILE A N 1
ATOM 703 C CA . ILE A 1 89 ? -0.762 -8.956 5.612 1.00 98.38 89 ILE A CA 1
ATOM 704 C C . ILE A 1 89 ? -0.089 -7.961 6.562 1.00 98.38 89 ILE A C 1
ATOM 706 O O . ILE A 1 89 ? -0.669 -7.617 7.594 1.00 98.38 89 ILE A O 1
ATOM 710 N N . LYS A 1 90 ? 1.089 -7.443 6.197 1.00 97.75 90 LYS A N 1
ATOM 711 C CA . LYS A 1 90 ? 1.818 -6.450 6.994 1.00 97.75 90 LYS A CA 1
ATOM 712 C C . LYS A 1 90 ? 1.001 -5.174 7.212 1.00 97.75 90 LYS A C 1
ATOM 714 O O . LYS A 1 90 ? 0.790 -4.785 8.358 1.00 97.75 90 LYS A O 1
ATOM 719 N N . LEU A 1 91 ? 0.457 -4.584 6.148 1.00 97.06 91 LEU A N 1
ATOM 720 C CA . LEU A 1 91 ? -0.412 -3.407 6.237 1.00 97.06 91 LEU A CA 1
ATOM 721 C C . LEU A 1 91 ? -1.632 -3.670 7.129 1.00 97.06 91 LEU A C 1
ATOM 723 O O . LEU A 1 91 ? -1.994 -2.817 7.940 1.00 97.06 91 LEU A O 1
ATOM 727 N N . SER A 1 92 ? -2.258 -4.846 7.020 1.00 98.12 92 SER A N 1
ATOM 728 C CA . SER A 1 92 ? -3.403 -5.214 7.860 1.00 98.12 92 SER A CA 1
ATOM 729 C C . SER A 1 92 ? -3.034 -5.277 9.347 1.00 98.12 92 SER A C 1
ATOM 731 O O . SER A 1 92 ? -3.789 -4.763 10.180 1.00 98.12 92 SER A O 1
ATOM 733 N N . ALA A 1 93 ? -1.863 -5.835 9.675 1.00 98.19 93 ALA A N 1
ATOM 734 C CA . ALA A 1 93 ? -1.352 -5.933 11.037 1.00 98.19 93 ALA A CA 1
ATOM 735 C C . ALA A 1 93 ? -1.032 -4.544 11.606 1.00 98.19 93 ALA A C 1
ATOM 737 O O . ALA A 1 93 ? -1.485 -4.212 12.698 1.00 98.19 93 ALA A O 1
ATOM 738 N N . GLU A 1 94 ? -0.372 -3.683 10.828 1.00 98.00 94 GLU A N 1
ATOM 739 C CA . GLU A 1 94 ? -0.112 -2.291 11.213 1.00 98.00 94 GLU A CA 1
ATOM 740 C C . GLU A 1 94 ? -1.411 -1.528 11.524 1.00 98.00 94 GLU A C 1
ATOM 742 O O . GLU A 1 94 ? -1.494 -0.813 12.526 1.00 98.00 94 GLU A O 1
ATOM 747 N N . GLN A 1 95 ? -2.464 -1.703 10.710 1.00 97.94 95 GLN A N 1
ATOM 748 C CA . GLN A 1 95 ? -3.774 -1.105 10.993 1.00 97.94 95 GLN A CA 1
ATOM 749 C C . GLN A 1 95 ? -4.406 -1.658 12.279 1.00 97.94 95 GLN A C 1
ATOM 751 O O . GLN A 1 95 ? -5.012 -0.893 13.033 1.00 97.94 95 GLN A O 1
ATOM 756 N N . ALA A 1 96 ? -4.246 -2.950 12.572 1.00 98.12 96 ALA A N 1
ATOM 757 C CA . ALA A 1 96 ? -4.722 -3.533 13.825 1.00 98.12 96 ALA A CA 1
ATOM 758 C C . ALA A 1 96 ? -3.997 -2.925 15.039 1.00 98.12 96 ALA A C 1
ATOM 760 O O . ALA A 1 96 ? -4.645 -2.503 15.997 1.00 98.12 96 ALA A O 1
ATOM 761 N N . GLU A 1 97 ? -2.674 -2.768 14.963 1.00 98.06 97 GLU A N 1
ATOM 762 C CA . GLU A 1 97 ? -1.878 -2.115 16.007 1.00 98.06 97 GLU A CA 1
ATOM 763 C C . GLU A 1 97 ? -2.259 -0.639 16.197 1.00 98.06 97 GLU A C 1
ATOM 765 O O . GLU A 1 97 ? -2.298 -0.133 17.322 1.00 98.06 97 GLU A O 1
ATOM 770 N N . TYR A 1 98 ? -2.551 0.092 15.112 1.00 96.56 98 TYR A N 1
ATOM 771 C CA . TYR A 1 98 ? -3.070 1.459 15.217 1.00 96.56 98 TYR A CA 1
ATOM 772 C C . TYR A 1 98 ? -4.420 1.483 15.946 1.00 96.56 98 TYR A C 1
ATOM 774 O O . TYR A 1 98 ? -4.644 2.365 16.779 1.00 96.56 98 TYR A O 1
ATOM 782 N N . ALA A 1 99 ? -5.305 0.522 15.672 1.00 96.62 99 ALA A N 1
ATOM 783 C CA . ALA A 1 99 ? -6.597 0.408 16.343 1.00 96.62 99 ALA A CA 1
ATOM 784 C C . ALA A 1 99 ? -6.456 0.105 17.845 1.00 96.62 99 ALA A C 1
ATOM 786 O O . ALA A 1 99 ? -7.136 0.730 18.669 1.00 96.62 99 ALA A O 1
ATOM 787 N N . GLU A 1 100 ? -5.549 -0.803 18.206 1.00 96.00 100 GLU A N 1
ATOM 788 C CA . GLU A 1 100 ? -5.232 -1.140 19.595 1.00 96.00 100 GLU A CA 1
ATOM 789 C C . GLU A 1 100 ? -4.698 0.082 20.345 1.00 96.00 100 GLU A C 1
ATOM 791 O O . GLU A 1 100 ? -5.276 0.487 21.355 1.00 96.00 100 GLU A O 1
ATOM 796 N N . ARG A 1 101 ? -3.703 0.777 19.779 1.00 93.62 101 ARG A N 1
ATOM 797 C CA . ARG A 1 101 ? -3.149 2.004 20.371 1.00 93.62 101 ARG A CA 1
ATOM 798 C C . ARG A 1 101 ? -4.202 3.092 20.576 1.00 93.62 101 ARG A C 1
ATOM 800 O O . ARG A 1 101 ? -4.182 3.791 21.588 1.00 93.62 101 ARG A O 1
ATOM 807 N N . MET A 1 102 ? -5.152 3.254 19.648 1.00 92.81 102 MET A N 1
ATOM 808 C CA . MET A 1 102 ? -6.264 4.194 19.854 1.00 92.81 102 MET A CA 1
ATOM 809 C C . MET A 1 102 ? -7.157 3.773 21.030 1.00 92.81 102 MET A C 1
ATOM 811 O O . MET A 1 102 ? -7.611 4.633 21.786 1.00 92.81 102 MET A O 1
ATOM 815 N N . SER A 1 103 ? -7.388 2.472 21.205 1.00 89.81 103 SER A N 1
ATOM 816 C CA . SER A 1 103 ? -8.200 1.923 22.297 1.00 89.81 103 SER A CA 1
ATOM 817 C C . SER A 1 103 ? -7.516 2.097 23.658 1.00 89.81 103 SER A C 1
ATOM 819 O O . SER A 1 103 ? -8.152 2.535 24.617 1.00 89.81 103 SER A O 1
ATOM 821 N N . GLU A 1 104 ? -6.206 1.860 23.736 1.00 89.69 104 GLU A N 1
ATOM 822 C CA . GLU A 1 104 ? -5.398 2.105 24.938 1.00 89.69 104 GLU A CA 1
ATOM 823 C C . GLU A 1 104 ? -5.417 3.577 25.367 1.00 89.69 104 GLU A C 1
ATOM 825 O O . GLU A 1 104 ? -5.559 3.880 26.555 1.00 89.69 104 GLU A O 1
ATOM 830 N N . LEU A 1 105 ? -5.322 4.506 24.408 1.00 87.94 105 LEU A N 1
ATOM 831 C CA . LEU A 1 105 ? -5.405 5.945 24.678 1.00 87.94 105 LEU A CA 1
ATOM 832 C C . LEU A 1 105 ? -6.775 6.344 25.239 1.00 87.94 105 LEU A C 1
ATOM 834 O O . LEU A 1 105 ? -6.847 7.164 26.158 1.00 87.94 105 LEU A O 1
ATOM 838 N N . VAL A 1 106 ? -7.857 5.753 24.719 1.00 86.19 106 VAL A N 1
ATOM 839 C CA . VAL A 1 106 ? -9.211 5.976 25.246 1.00 86.19 106 VAL A CA 1
ATOM 840 C C . VAL A 1 106 ? -9.312 5.468 26.686 1.00 86.19 106 VAL A C 1
ATOM 842 O O . VAL A 1 106 ? -9.722 6.235 27.558 1.00 86.19 106 VAL A O 1
ATOM 845 N N . ASN A 1 107 ? -8.871 4.235 26.952 1.00 82.81 107 ASN A N 1
ATOM 846 C CA . ASN A 1 107 ? -8.942 3.611 28.278 1.00 82.81 107 ASN A CA 1
ATOM 847 C C . ASN A 1 107 ? -8.094 4.361 29.321 1.00 82.81 107 ASN A C 1
ATOM 849 O O . ASN A 1 107 ? -8.575 4.716 30.401 1.00 82.81 107 ASN A O 1
ATOM 853 N N . THR A 1 108 ? -6.853 4.703 28.970 1.00 79.25 108 THR A N 1
ATOM 854 C CA . THR A 1 108 ? -5.937 5.428 29.865 1.00 79.25 108 THR A CA 1
ATOM 855 C C . THR A 1 108 ? -6.478 6.814 30.213 1.00 79.25 108 THR A C 1
ATOM 857 O O . THR A 1 108 ? -6.401 7.250 31.364 1.00 79.25 108 THR A O 1
ATOM 860 N N . GLY A 1 109 ? -7.063 7.520 29.240 1.00 68.44 109 GLY A N 1
ATOM 861 C CA . GLY A 1 109 ? -7.683 8.817 29.497 1.00 68.44 109 GLY A CA 1
ATOM 862 C C . GLY A 1 109 ? -8.944 8.715 30.367 1.00 68.44 109 GLY A C 1
ATOM 863 O O . GLY A 1 109 ? -9.155 9.561 31.242 1.00 68.44 109 GLY A O 1
ATOM 864 N N . THR A 1 110 ? -9.743 7.649 30.222 1.00 64.19 110 THR A N 1
ATOM 865 C CA . THR A 1 110 ? -10.889 7.408 31.116 1.00 64.19 110 THR A CA 1
ATOM 866 C C . THR A 1 110 ? -10.475 7.130 32.564 1.00 64.19 110 THR A C 1
ATOM 868 O O . THR A 1 110 ? -11.112 7.659 33.479 1.00 64.19 110 THR A O 1
ATOM 871 N N . ASP A 1 111 ? -9.381 6.397 32.789 1.00 59.91 111 ASP A N 1
ATOM 872 C CA . ASP A 1 111 ? -8.857 6.109 34.133 1.00 59.91 111 ASP A CA 1
ATOM 873 C C . ASP A 1 111 ? -8.211 7.343 34.786 1.00 59.91 111 ASP A C 1
ATOM 875 O O . ASP A 1 111 ? -8.401 7.614 35.978 1.00 59.91 111 ASP A O 1
ATOM 879 N N . ARG A 1 112 ? -7.509 8.165 33.993 1.00 56.84 112 ARG A N 1
ATOM 880 C CA . ARG A 1 112 ? -6.910 9.435 34.440 1.00 56.84 112 ARG A CA 1
ATOM 881 C C . ARG A 1 112 ? -7.972 10.429 34.913 1.00 56.84 112 ARG A C 1
ATOM 883 O O . ARG A 1 112 ? -7.778 11.080 35.937 1.00 56.84 112 ARG A O 1
ATOM 890 N N . ARG A 1 113 ? -9.130 10.481 34.242 1.00 54.22 113 ARG A N 1
ATOM 891 C CA . ARG A 1 113 ? -10.278 11.317 34.641 1.00 54.22 113 ARG A CA 1
ATOM 892 C C . ARG A 1 113 ? -10.824 10.962 36.029 1.00 54.22 113 ARG A C 1
ATOM 894 O O . ARG A 1 113 ? -11.366 11.832 36.708 1.00 54.22 113 ARG A O 1
ATOM 901 N N . ARG A 1 114 ? -10.672 9.710 36.479 1.00 54.53 114 ARG A N 1
ATOM 902 C CA . ARG A 1 114 ? -11.014 9.301 37.854 1.00 54.53 114 ARG A CA 1
ATOM 903 C C . ARG A 1 114 ? -10.007 9.798 38.903 1.00 54.53 114 ARG A C 1
ATOM 905 O O . ARG A 1 114 ? -10.353 9.814 40.080 1.00 54.53 114 ARG A O 1
ATOM 912 N N . THR A 1 115 ? -8.808 10.240 38.503 1.00 52.38 115 THR A N 1
ATOM 913 C CA . THR A 1 115 ? -7.640 10.365 39.395 1.00 52.38 115 THR A CA 1
ATOM 914 C C . THR A 1 115 ? -6.922 11.721 39.293 1.00 52.38 115 THR A C 1
ATOM 916 O O . THR A 1 115 ? -5.705 11.754 39.219 1.00 52.38 115 THR A O 1
ATOM 919 N N . ILE A 1 116 ? -7.636 12.849 39.414 1.00 45.75 116 ILE A N 1
ATOM 920 C CA . ILE A 1 116 ? -7.084 14.216 39.621 1.00 45.75 116 ILE A CA 1
ATOM 921 C C . ILE A 1 116 ? -6.881 15.050 38.336 1.00 45.75 116 ILE A C 1
ATOM 923 O O . ILE A 1 116 ? -6.053 14.764 37.477 1.00 45.75 116 ILE A O 1
ATOM 927 N N . SER A 1 117 ? -7.599 16.178 38.319 1.00 50.97 117 SER A N 1
ATOM 928 C CA . SER A 1 117 ? -7.488 17.351 37.440 1.00 50.97 117 SER A CA 1
ATOM 929 C C . SER A 1 117 ? -6.048 17.872 37.293 1.00 50.97 117 SER A C 1
ATOM 931 O O . SER A 1 117 ? -5.528 18.490 38.226 1.00 50.97 117 SER A O 1
ATOM 933 N N . LYS A 1 118 ? -5.425 17.710 36.116 1.00 50.12 118 LYS A N 1
ATOM 934 C CA . LYS A 1 118 ? -4.237 18.477 35.679 1.00 50.12 118 LYS A CA 1
ATOM 935 C C . LYS A 1 118 ? -4.211 18.649 34.154 1.00 50.12 118 LYS A C 1
ATOM 937 O O . LYS A 1 118 ? -4.098 17.660 3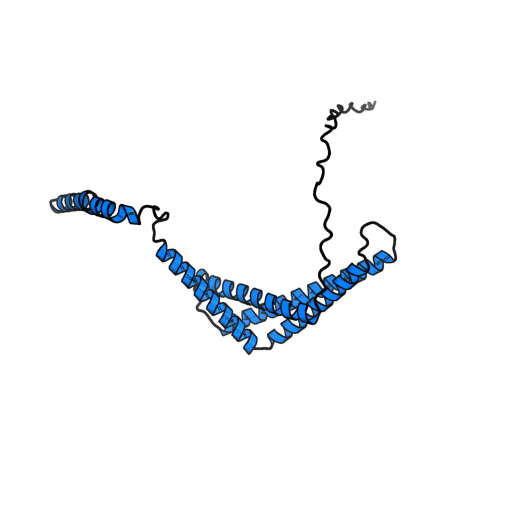3.449 1.00 50.12 118 LYS A O 1
ATOM 942 N N . GLU A 1 119 ? -4.254 19.911 33.715 1.00 52.88 119 GLU A N 1
ATOM 943 C CA . GLU A 1 119 ? -3.755 20.630 32.509 1.00 52.88 119 GLU A CA 1
ATOM 944 C C . GLU A 1 119 ? -3.570 19.959 31.115 1.00 52.88 119 GLU A C 1
ATOM 946 O O . GLU A 1 119 ? -3.445 20.673 30.123 1.00 52.88 119 GLU A O 1
ATOM 951 N N . HIS A 1 120 ? -3.642 18.634 30.974 1.00 51.25 120 HIS A N 1
ATOM 952 C CA . HIS A 1 120 ? -3.689 17.895 29.702 1.00 51.25 120 HIS A CA 1
ATOM 953 C C . HIS A 1 120 ? -4.875 16.919 29.669 1.00 51.25 120 HIS A C 1
ATOM 955 O O . HIS A 1 120 ? -4.742 15.769 29.251 1.00 51.25 120 HIS A O 1
ATOM 961 N N . ASP A 1 121 ? -6.042 17.362 30.139 1.00 57.84 121 ASP A N 1
ATOM 962 C CA . ASP A 1 121 ? -7.271 16.585 29.999 1.00 57.84 121 ASP A CA 1
ATOM 963 C C . ASP A 1 121 ? -7.708 16.604 28.531 1.00 57.84 121 ASP A C 1
ATOM 965 O O . ASP A 1 121 ? -8.220 17.607 28.029 1.00 57.84 121 ASP A O 1
ATOM 969 N N . TYR A 1 122 ? -7.517 15.478 27.839 1.00 58.00 122 TYR A N 1
ATOM 970 C CA . TYR A 1 122 ? -8.255 15.204 26.611 1.00 58.00 122 TYR A CA 1
ATOM 971 C C . TYR A 1 122 ? -9.749 15.374 26.904 1.00 58.00 122 TYR A C 1
ATOM 973 O O . TYR A 1 122 ? -10.283 14.815 27.868 1.00 58.00 122 TYR A O 1
ATOM 981 N N . GLY A 1 123 ? -10.429 16.188 26.103 1.00 60.81 123 GLY A N 1
ATOM 982 C CA . GLY A 1 123 ? -11.840 16.483 26.302 1.00 60.81 123 GLY A CA 1
ATOM 983 C C . GLY A 1 123 ? -12.738 15.334 25.821 1.00 60.81 123 GLY A C 1
ATOM 984 O O . GLY A 1 123 ? -12.322 14.506 25.013 1.00 60.81 123 GLY A O 1
ATOM 985 N N . PRO A 1 124 ? -14.030 15.307 26.203 1.00 60.84 124 PRO A N 1
ATOM 986 C CA . PRO A 1 124 ? -15.026 14.344 25.699 1.00 60.84 124 PRO A CA 1
ATOM 987 C C . PRO A 1 124 ? -15.074 14.210 24.165 1.00 60.84 124 PRO A C 1
ATOM 989 O O . PRO A 1 124 ? -15.399 13.150 23.628 1.00 60.84 124 PRO A O 1
ATOM 992 N N . ARG A 1 125 ? -14.752 15.297 23.450 1.00 60.25 125 ARG A N 1
ATOM 993 C CA . ARG A 1 125 ? -14.664 15.339 21.985 1.00 60.25 125 ARG A CA 1
ATOM 994 C C . ARG A 1 125 ? -13.479 14.534 21.448 1.00 60.25 125 ARG A C 1
ATOM 996 O O . ARG A 1 125 ? -13.628 13.876 20.420 1.00 60.25 125 ARG A O 1
ATOM 1003 N N . ASP A 1 126 ? -12.357 14.544 22.157 1.00 76.06 126 ASP A N 1
ATOM 1004 C CA . ASP A 1 126 ? -11.137 13.848 21.756 1.00 76.06 126 ASP A CA 1
ATOM 1005 C C . ASP A 1 126 ? -11.322 12.334 21.894 1.00 76.06 126 ASP A C 1
ATOM 1007 O O . ASP A 1 126 ? -10.987 11.594 20.976 1.00 76.06 126 ASP A O 1
ATOM 1011 N N . TYR A 1 127 ? -12.007 11.865 22.945 1.00 81.69 127 TYR A N 1
ATOM 1012 C CA . TYR A 1 127 ? -12.351 10.443 23.095 1.00 81.69 127 TYR A CA 1
ATOM 1013 C C . TYR A 1 127 ? -13.244 9.919 21.974 1.00 81.69 127 TYR A C 1
ATOM 1015 O O . TYR A 1 127 ? -12.994 8.841 21.437 1.00 81.69 127 TYR A O 1
ATOM 1023 N N . ARG A 1 128 ? -14.273 10.680 21.577 1.00 83.62 128 ARG A N 1
ATOM 1024 C CA . ARG A 1 128 ? -15.142 10.297 20.450 1.00 83.62 128 ARG A CA 1
ATOM 1025 C C . ARG A 1 128 ? -14.356 10.213 19.142 1.00 83.62 128 ARG A C 1
ATOM 1027 O O . ARG A 1 128 ? -14.616 9.328 18.332 1.00 83.62 128 ARG A O 1
ATOM 1034 N N . MET A 1 129 ? -13.398 11.117 18.946 1.00 85.75 129 MET A N 1
ATOM 1035 C CA . MET A 1 129 ? -12.524 11.122 17.776 1.00 85.75 129 MET A CA 1
ATOM 1036 C C . MET A 1 129 ? -11.548 9.939 17.781 1.00 85.75 129 MET A C 1
ATOM 1038 O O . MET A 1 129 ? -11.430 9.264 16.761 1.00 85.75 129 MET A O 1
ATOM 1042 N N . LEU A 1 130 ? -10.903 9.650 18.915 1.00 88.38 130 LEU A N 1
ATOM 1043 C CA . LEU A 1 130 ? -10.021 8.491 19.082 1.00 88.38 130 LEU A CA 1
ATOM 1044 C C . LEU A 1 130 ? -10.780 7.177 18.884 1.00 88.38 130 LEU A C 1
ATOM 1046 O O . LEU A 1 130 ? -10.324 6.320 18.138 1.00 88.38 130 LEU A O 1
ATOM 1050 N N . THR A 1 131 ? -11.983 7.064 19.452 1.00 90.62 131 THR A N 1
ATOM 1051 C CA . THR A 1 131 ? -12.852 5.891 19.274 1.00 90.62 131 THR A CA 1
ATOM 1052 C C . THR A 1 131 ? -13.207 5.693 17.801 1.00 90.62 131 THR A C 1
ATOM 1054 O O . THR A 1 131 ? -13.053 4.599 17.270 1.00 90.62 131 THR A O 1
ATOM 1057 N N . ARG A 1 132 ? -13.630 6.758 17.099 1.00 91.19 132 ARG A N 1
ATOM 1058 C CA . ARG A 1 132 ? -13.927 6.678 15.658 1.00 91.19 132 ARG A CA 1
ATOM 1059 C C . ARG A 1 132 ? -12.704 6.282 14.832 1.00 91.19 132 ARG A C 1
ATOM 1061 O O . ARG A 1 132 ? -12.847 5.481 13.917 1.00 91.19 132 ARG A O 1
ATOM 1068 N N . ARG A 1 133 ? -11.521 6.818 15.151 1.00 92.38 133 ARG A N 1
ATOM 1069 C CA . ARG A 1 133 ? -10.265 6.434 14.488 1.00 92.38 133 ARG A CA 1
ATOM 1070 C C . ARG A 1 133 ? -9.916 4.971 14.738 1.00 92.38 133 ARG A C 1
ATOM 1072 O O . ARG A 1 133 ? -9.608 4.273 13.785 1.00 92.38 133 ARG A O 1
ATOM 1079 N N . GLY A 1 134 ? -10.029 4.502 15.980 1.00 95.25 134 GLY A N 1
ATOM 1080 C CA . GLY A 1 134 ? -9.817 3.095 16.323 1.00 95.25 134 GLY A CA 1
ATOM 1081 C C . GLY A 1 134 ? -10.741 2.166 15.535 1.00 95.25 134 GLY A C 1
ATOM 1082 O O . GLY A 1 134 ? -10.272 1.211 14.924 1.00 95.25 134 GLY A O 1
ATOM 1083 N N . LEU A 1 135 ? -12.033 2.501 15.450 1.00 96.06 135 LEU A N 1
ATOM 1084 C CA . LEU A 1 135 ? -12.998 1.750 14.639 1.00 96.06 135 LEU A CA 1
ATOM 1085 C C . LEU A 1 135 ? -12.650 1.760 13.145 1.00 96.06 135 LEU A C 1
ATOM 1087 O O . LEU A 1 135 ? -12.796 0.731 12.485 1.00 96.06 135 LEU A O 1
ATOM 1091 N N . ALA A 1 136 ? -12.186 2.893 12.610 1.00 96.31 136 ALA A N 1
ATOM 1092 C CA . ALA A 1 136 ? -11.764 2.996 11.214 1.00 96.31 136 ALA A CA 1
ATOM 1093 C C . ALA A 1 136 ? -10.549 2.106 10.930 1.00 96.31 136 ALA A C 1
ATOM 1095 O O . ALA A 1 136 ? -10.587 1.332 9.979 1.00 96.31 136 ALA A O 1
ATOM 1096 N N . TYR A 1 137 ? -9.522 2.145 11.783 1.00 97.38 137 TYR A N 1
ATOM 1097 C CA . TYR A 1 137 ? -8.336 1.298 11.644 1.00 97.38 137 TYR A CA 1
ATOM 1098 C C . TYR A 1 137 ? -8.666 -0.195 11.761 1.00 97.38 137 TYR A C 1
ATOM 1100 O O . TYR A 1 137 ? -8.236 -0.978 10.920 1.00 97.38 137 TYR A O 1
ATOM 1108 N N . ALA A 1 138 ? -9.498 -0.591 12.730 1.00 98.12 138 ALA A N 1
ATOM 1109 C CA . ALA A 1 138 ? -9.923 -1.985 12.883 1.00 98.12 138 ALA A CA 1
ATOM 1110 C C . ALA A 1 138 ? -10.725 -2.483 11.666 1.00 98.12 138 ALA A C 1
ATOM 1112 O O . ALA A 1 138 ? -10.511 -3.590 11.164 1.00 98.12 138 ALA A O 1
ATOM 1113 N N . SER A 1 139 ? -11.631 -1.643 11.158 1.00 98.12 139 SER A N 1
ATOM 1114 C CA . SER A 1 139 ? -12.427 -1.960 9.968 1.00 98.12 139 SER A CA 1
ATOM 1115 C C . SER A 1 139 ? -11.552 -2.046 8.718 1.00 98.12 139 SER A C 1
ATOM 1117 O O . SER A 1 139 ? -11.718 -2.967 7.922 1.00 98.12 139 SER A O 1
ATOM 1119 N N . LEU A 1 140 ? -10.596 -1.125 8.558 1.00 98.12 140 LEU A N 1
ATOM 1120 C CA . LEU A 1 140 ? -9.635 -1.134 7.458 1.00 98.12 140 LEU A CA 1
ATOM 1121 C C . LEU A 1 140 ? -8.743 -2.379 7.507 1.00 98.12 140 LEU A C 1
ATOM 1123 O O . LEU A 1 140 ? -8.613 -3.051 6.493 1.00 98.12 140 LEU A O 1
ATOM 1127 N N . SER A 1 141 ? -8.206 -2.733 8.679 1.00 98.38 141 SER A N 1
ATOM 1128 C CA . SER A 1 141 ? -7.437 -3.968 8.896 1.00 98.38 141 SER A CA 1
ATOM 1129 C C . SER A 1 141 ? -8.215 -5.203 8.430 1.00 98.38 141 SER A C 1
ATOM 1131 O O . SER A 1 141 ? -7.717 -5.991 7.628 1.00 98.38 141 SER A O 1
ATOM 1133 N N . THR A 1 142 ? -9.484 -5.311 8.838 1.00 98.25 142 THR A N 1
ATOM 1134 C CA . THR A 1 142 ? -10.366 -6.416 8.430 1.00 98.25 142 THR A CA 1
ATOM 1135 C C . THR A 1 142 ? -10.567 -6.457 6.914 1.00 98.25 142 THR A C 1
ATOM 1137 O O . THR A 1 142 ? -10.559 -7.533 6.321 1.00 98.25 142 THR A O 1
ATOM 1140 N N . GLN A 1 143 ? -10.758 -5.302 6.270 1.00 98.12 143 GLN A N 1
ATOM 1141 C CA . GLN A 1 143 ? -10.929 -5.247 4.817 1.00 98.12 143 GLN A CA 1
ATOM 1142 C C . GLN A 1 143 ? -9.640 -5.591 4.068 1.00 98.12 143 GLN A C 1
ATOM 1144 O O . GLN A 1 143 ? -9.702 -6.362 3.117 1.00 98.12 143 GLN A O 1
ATOM 1149 N N . LEU A 1 144 ? -8.481 -5.111 4.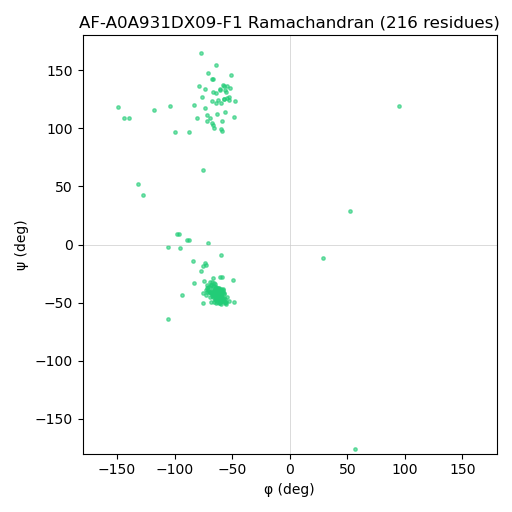524 1.00 98.00 144 LEU A N 1
ATOM 1150 C CA . LEU A 1 144 ? -7.182 -5.481 3.953 1.00 98.00 144 LEU A CA 1
ATOM 1151 C C . LEU A 1 144 ? -6.930 -6.987 4.055 1.00 98.00 144 LEU A C 1
ATOM 1153 O O . LEU A 1 144 ? -6.489 -7.591 3.084 1.00 98.00 144 LEU A O 1
ATOM 1157 N N . MET A 1 145 ? -7.282 -7.604 5.186 1.00 98.00 145 MET A N 1
ATOM 1158 C CA . MET A 1 145 ? -7.138 -9.049 5.358 1.00 98.00 145 MET A CA 1
ATOM 1159 C C . MET A 1 145 ? -8.038 -9.843 4.400 1.00 98.00 145 MET A C 1
ATOM 1161 O O . MET A 1 145 ? -7.632 -10.885 3.911 1.00 98.00 145 MET A O 1
ATOM 1165 N N . ARG A 1 146 ? -9.234 -9.342 4.063 1.00 97.94 146 ARG A N 1
ATOM 1166 C CA . ARG A 1 146 ? -10.087 -9.981 3.041 1.00 97.94 146 ARG A CA 1
ATOM 1167 C C . ARG A 1 146 ? -9.471 -9.931 1.644 1.00 97.94 146 ARG A C 1
ATOM 1169 O O . ARG A 1 146 ? -9.684 -10.851 0.868 1.00 97.94 146 ARG A O 1
ATOM 1176 N N . LEU A 1 147 ? -8.725 -8.872 1.330 1.00 97.88 147 LEU A N 1
ATOM 1177 C CA . LEU A 1 147 ? -8.063 -8.713 0.031 1.00 97.88 147 LEU A CA 1
ATOM 1178 C C . LEU A 1 147 ? -6.856 -9.643 -0.143 1.00 97.88 147 LEU A C 1
ATOM 1180 O O . LEU A 1 147 ? -6.419 -9.855 -1.268 1.00 97.88 147 LEU A O 1
ATOM 1184 N N . VAL A 1 148 ? -6.321 -10.205 0.946 1.00 97.50 148 VAL A N 1
ATOM 1185 C CA . VAL A 1 148 ? -5.261 -11.226 0.887 1.00 97.50 148 VAL A CA 1
ATOM 1186 C C . VAL A 1 148 ? -5.743 -12.478 0.150 1.00 97.50 148 VAL A C 1
ATOM 1188 O O . VAL A 1 148 ? -4.989 -13.054 -0.630 1.00 97.50 148 VAL A O 1
ATOM 1191 N N . ASP A 1 149 ? -7.004 -12.858 0.362 1.00 96.19 149 ASP A N 1
ATOM 1192 C CA . ASP A 1 149 ? -7.624 -14.042 -0.241 1.00 96.19 149 ASP A CA 1
ATOM 1193 C C . ASP A 1 149 ? -8.281 -13.751 -1.605 1.00 96.19 149 ASP A C 1
ATOM 1195 O O . ASP A 1 149 ? -8.915 -14.633 -2.186 1.00 96.19 149 ASP A O 1
ATOM 1199 N N . ASP A 1 150 ? -8.150 -12.525 -2.124 1.00 98.31 150 ASP A N 1
ATOM 1200 C CA . ASP A 1 150 ? -8.700 -12.103 -3.414 1.00 98.31 150 ASP A CA 1
ATOM 1201 C C . ASP A 1 150 ? -7.600 -12.131 -4.499 1.00 98.31 150 ASP A C 1
ATOM 1203 O O . ASP A 1 150 ? -6.818 -11.177 -4.628 1.00 98.31 150 ASP A O 1
ATOM 1207 N N . PRO A 1 151 ? -7.506 -13.215 -5.296 1.00 97.44 151 PRO A N 1
ATOM 1208 C CA . PRO A 1 151 ? -6.459 -13.347 -6.303 1.00 97.44 151 PRO A CA 1
ATOM 1209 C C . PRO A 1 151 ? -6.593 -12.320 -7.434 1.00 97.44 151 PRO A C 1
ATOM 1211 O O . PRO A 1 151 ? -5.574 -11.913 -7.996 1.00 97.44 151 PRO A O 1
ATOM 1214 N N . ASP A 1 152 ? -7.810 -11.869 -7.749 1.00 98.31 152 ASP A N 1
ATOM 1215 C CA . ASP A 1 152 ? -8.052 -10.884 -8.805 1.00 98.31 152 ASP A CA 1
ATOM 1216 C C . ASP A 1 152 ? -7.572 -9.500 -8.358 1.00 98.31 152 ASP A C 1
ATOM 1218 O O . ASP A 1 152 ? -6.908 -8.783 -9.118 1.00 98.31 152 ASP A O 1
ATOM 1222 N N . TYR A 1 153 ? -7.826 -9.139 -7.095 1.00 98.25 153 TYR A N 1
ATOM 1223 C CA . TYR A 1 153 ? -7.275 -7.922 -6.507 1.00 98.25 153 TYR A CA 1
ATOM 1224 C C . TYR A 1 153 ? -5.744 -7.949 -6.503 1.00 98.25 153 TYR A C 1
ATOM 1226 O O . TYR A 1 153 ? -5.114 -6.997 -6.977 1.00 98.25 153 TYR A O 1
ATOM 1234 N N . VAL A 1 154 ? -5.135 -9.041 -6.029 1.00 98.50 154 VAL A N 1
ATOM 1235 C CA . VAL A 1 154 ? -3.673 -9.200 -6.008 1.00 98.50 154 VAL A CA 1
ATOM 1236 C C . VAL A 1 154 ? -3.092 -9.069 -7.418 1.00 98.50 154 VAL A C 1
ATOM 1238 O O . VAL A 1 154 ? -2.161 -8.286 -7.622 1.00 98.50 154 VAL A O 1
ATOM 1241 N N . ALA A 1 155 ? -3.671 -9.755 -8.406 1.00 98.12 155 ALA A N 1
ATOM 1242 C CA . ALA A 1 155 ? -3.243 -9.659 -9.799 1.00 98.12 155 ALA A CA 1
ATOM 1243 C C . ALA A 1 155 ? -3.358 -8.223 -10.339 1.00 98.12 155 ALA A C 1
ATOM 1245 O O . ALA A 1 155 ? -2.437 -7.737 -10.997 1.00 98.12 155 ALA A O 1
ATOM 1246 N N . SER A 1 156 ? -4.437 -7.506 -10.008 1.00 98.38 156 SER A N 1
ATOM 1247 C CA . SER A 1 156 ? -4.613 -6.108 -10.423 1.00 98.38 156 SER A CA 1
ATOM 1248 C C . SER A 1 156 ? -3.517 -5.187 -9.869 1.00 98.38 156 SER A C 1
ATOM 1250 O O . SER A 1 156 ? -2.992 -4.344 -10.594 1.00 98.38 156 SER A O 1
ATOM 1252 N N . VAL A 1 157 ? -3.105 -5.383 -8.611 1.00 98.38 157 VAL A N 1
ATOM 1253 C CA . VAL A 1 157 ? -2.023 -4.608 -7.986 1.00 98.38 157 VAL A CA 1
ATOM 1254 C C . VAL A 1 157 ? -0.681 -4.912 -8.646 1.00 98.38 157 VAL A C 1
ATOM 1256 O O . VAL A 1 157 ? 0.101 -3.986 -8.877 1.00 98.38 157 VAL A O 1
ATOM 1259 N N . VAL A 1 158 ? -0.416 -6.184 -8.965 1.00 98.44 158 VAL A N 1
ATOM 1260 C CA . VAL A 1 158 ? 0.795 -6.602 -9.687 1.00 98.44 158 VAL A CA 1
ATOM 1261 C C . VAL A 1 158 ? 0.867 -5.922 -11.054 1.00 98.44 158 VAL A C 1
ATOM 1263 O O . VAL A 1 158 ? 1.897 -5.333 -11.385 1.00 98.44 158 VAL A O 1
ATOM 1266 N N . GLU A 1 159 ? -0.218 -5.946 -11.828 1.00 98.31 159 GLU A N 1
ATOM 1267 C CA . GLU A 1 159 ? -0.262 -5.325 -13.155 1.00 98.31 159 GLU A CA 1
ATOM 1268 C C . GLU A 1 159 ? -0.122 -3.800 -13.096 1.00 98.31 159 GLU A C 1
ATOM 1270 O O . GLU A 1 159 ? 0.671 -3.225 -13.849 1.00 98.31 159 GLU A O 1
ATOM 1275 N N . ASP A 1 160 ? -0.799 -3.140 -12.152 1.00 98.44 160 ASP A N 1
ATOM 1276 C CA . ASP A 1 160 ? -0.656 -1.698 -11.925 1.00 98.44 160 ASP A CA 1
ATOM 1277 C C . ASP A 1 160 ? 0.793 -1.328 -11.568 1.00 98.44 160 ASP A C 1
ATOM 1279 O O . ASP A 1 160 ? 1.347 -0.347 -12.078 1.00 98.44 160 ASP A O 1
ATOM 1283 N N . ALA A 1 161 ? 1.428 -2.109 -10.689 1.00 98.25 161 ALA A N 1
ATOM 1284 C CA . ALA A 1 161 ? 2.807 -1.888 -10.271 1.00 98.25 161 ALA A CA 1
ATOM 1285 C C . ALA A 1 161 ? 3.787 -2.114 -11.427 1.00 98.25 161 ALA A C 1
ATOM 1287 O O . ALA A 1 161 ? 4.679 -1.291 -11.645 1.00 98.25 161 ALA A O 1
ATOM 1288 N N . ARG A 1 162 ? 3.591 -3.182 -12.209 1.00 97.62 162 ARG A N 1
ATOM 1289 C CA . ARG A 1 162 ? 4.386 -3.507 -13.400 1.00 97.62 162 ARG A CA 1
ATOM 1290 C C . ARG A 1 162 ? 4.290 -2.406 -14.452 1.00 97.62 162 ARG A C 1
ATOM 1292 O O . ARG A 1 162 ? 5.318 -1.947 -14.951 1.00 97.62 162 ARG A O 1
ATOM 1299 N N . GLY A 1 163 ? 3.077 -1.941 -14.754 1.00 97.88 163 GLY A N 1
ATOM 1300 C CA . GLY A 1 163 ? 2.843 -0.851 -15.702 1.00 97.88 163 GLY A CA 1
ATOM 1301 C C . GLY A 1 163 ? 3.524 0.449 -15.271 1.00 97.88 163 GLY A C 1
ATOM 1302 O O . GLY A 1 163 ? 4.222 1.082 -16.067 1.00 97.88 163 GLY A O 1
ATOM 1303 N N . LYS A 1 164 ? 3.400 0.821 -13.990 1.00 98.12 164 LYS A N 1
ATOM 1304 C CA . LYS A 1 164 ? 4.078 2.004 -13.436 1.00 98.12 164 LYS A CA 1
ATOM 1305 C C . LYS A 1 164 ? 5.599 1.862 -13.451 1.00 98.12 164 LYS A C 1
ATOM 1307 O O . LYS A 1 164 ? 6.280 2.822 -13.801 1.00 98.12 164 LYS A O 1
ATOM 1312 N N . ALA A 1 165 ? 6.129 0.685 -13.120 1.00 96.75 165 ALA A N 1
ATOM 1313 C CA . ALA A 1 165 ? 7.566 0.427 -13.124 1.00 96.75 165 ALA A CA 1
ATOM 1314 C C . ALA A 1 165 ? 8.145 0.568 -14.535 1.00 96.75 165 ALA A C 1
ATOM 1316 O O . ALA A 1 165 ? 9.155 1.242 -14.731 1.00 96.75 165 ALA A O 1
ATOM 1317 N N . TRP A 1 166 ? 7.460 -0.003 -15.529 1.00 95.12 166 TRP A N 1
ATOM 1318 C CA . TRP A 1 166 ? 7.844 0.125 -16.931 1.00 95.12 166 TRP A CA 1
ATOM 1319 C C . TRP A 1 166 ? 7.808 1.577 -17.410 1.00 95.12 166 TRP A C 1
ATOM 1321 O O . TRP A 1 166 ? 8.753 2.041 -18.046 1.00 95.12 166 TRP A O 1
ATOM 1331 N N . SER A 1 167 ? 6.750 2.316 -17.066 1.00 96.88 167 SER A N 1
ATOM 1332 C CA . SER A 1 167 ? 6.647 3.732 -17.420 1.00 96.88 167 SER A CA 1
ATOM 1333 C C . SER A 1 167 ? 7.763 4.564 -16.788 1.00 96.88 167 SER A C 1
ATOM 1335 O O . SER A 1 167 ? 8.314 5.434 -17.455 1.00 96.88 167 SER A O 1
ATOM 1337 N N . GLU A 1 168 ? 8.112 4.318 -15.526 1.00 96.19 168 GLU A N 1
ATOM 1338 C CA . GLU A 1 168 ? 9.166 5.059 -14.829 1.00 96.19 168 GLU A CA 1
ATOM 1339 C C . GLU A 1 168 ? 10.552 4.775 -15.410 1.00 96.19 168 GLU A C 1
ATOM 1341 O O . GLU A 1 168 ? 11.302 5.710 -15.690 1.00 96.19 168 GLU A O 1
ATOM 1346 N N . LEU A 1 169 ? 10.862 3.503 -15.676 1.00 92.56 169 LEU A N 1
ATOM 1347 C CA . LEU A 1 169 ? 12.101 3.108 -16.344 1.00 92.56 169 LEU A CA 1
ATOM 1348 C C . LEU A 1 169 ? 12.189 3.695 -17.757 1.00 92.56 169 LEU A C 1
ATOM 1350 O O . LEU A 1 169 ? 13.218 4.266 -18.118 1.00 92.56 169 LEU A O 1
ATOM 1354 N N . GLY A 1 170 ? 11.110 3.612 -18.540 1.00 92.25 170 GLY A N 1
ATOM 1355 C CA . GLY A 1 170 ? 11.041 4.191 -19.881 1.00 92.25 170 GLY A CA 1
ATOM 1356 C C . GLY A 1 170 ? 11.266 5.703 -19.872 1.00 92.25 170 GLY A C 1
ATOM 1357 O O . GLY A 1 170 ? 12.075 6.209 -20.648 1.00 92.25 170 GLY A O 1
ATOM 1358 N N . ASN A 1 171 ? 10.632 6.415 -18.938 1.00 93.50 171 ASN A N 1
ATOM 1359 C CA . ASN A 1 171 ? 10.811 7.857 -18.774 1.00 93.50 171 ASN A CA 1
ATOM 1360 C C . ASN A 1 171 ? 12.241 8.213 -18.352 1.00 93.50 171 ASN A C 1
ATOM 1362 O O . ASN A 1 171 ? 12.800 9.187 -18.856 1.00 93.50 171 ASN A O 1
ATOM 1366 N N . ALA A 1 172 ? 12.852 7.433 -17.457 1.00 90.12 172 ALA A N 1
ATOM 1367 C CA . ALA A 1 172 ? 14.228 7.645 -17.020 1.00 90.12 172 ALA A CA 1
ATOM 1368 C C . ALA A 1 172 ? 15.237 7.411 -18.157 1.00 90.12 172 ALA A C 1
ATOM 1370 O O . ALA A 1 172 ? 16.173 8.195 -18.323 1.00 90.12 172 ALA A O 1
ATOM 1371 N N . ILE A 1 173 ? 15.034 6.366 -18.967 1.00 89.44 173 ILE A N 1
ATOM 1372 C CA . ILE A 1 173 ? 15.859 6.083 -20.147 1.00 89.44 173 ILE A CA 1
ATOM 1373 C C . ILE A 1 173 ? 15.685 7.187 -21.191 1.00 89.44 173 ILE A C 1
ATOM 1375 O O . ILE A 1 173 ? 16.688 7.732 -21.646 1.00 89.44 173 ILE A O 1
ATOM 1379 N N . GLY A 1 174 ? 14.444 7.552 -21.527 1.00 89.69 174 GLY A N 1
ATOM 1380 C CA . GLY A 1 174 ? 14.144 8.635 -22.467 1.00 89.69 174 GLY A CA 1
ATOM 1381 C C . GLY A 1 174 ? 14.799 9.944 -22.037 1.00 89.69 174 GLY A C 1
ATOM 1382 O O . GLY A 1 174 ? 15.606 10.496 -22.775 1.00 89.69 174 GLY A O 1
ATOM 1383 N N . SER A 1 175 ? 14.597 10.342 -20.778 1.00 85.69 175 SER A N 1
ATOM 1384 C CA . SER A 1 175 ? 15.210 11.548 -20.207 1.00 85.69 175 SER A CA 1
ATOM 1385 C C . SER A 1 175 ? 16.741 11.520 -20.280 1.00 85.69 175 SER A C 1
ATOM 1387 O O . SER A 1 175 ? 17.378 12.536 -20.548 1.00 85.69 175 SER A O 1
ATOM 1389 N N . ARG A 1 176 ? 17.367 10.357 -20.055 1.00 82.50 176 ARG A N 1
ATOM 1390 C CA . ARG A 1 176 ? 18.826 10.207 -20.154 1.00 82.50 176 ARG A CA 1
ATOM 1391 C C . ARG A 1 176 ? 19.327 10.286 -21.598 1.00 82.50 176 ARG A C 1
ATOM 1393 O O . ARG A 1 176 ? 20.416 10.811 -21.820 1.00 82.50 176 ARG A O 1
ATOM 1400 N N . LEU A 1 177 ? 18.572 9.751 -22.554 1.00 84.81 177 LEU A N 1
ATOM 1401 C CA . LEU A 1 177 ? 18.901 9.828 -23.978 1.00 84.81 177 LEU A CA 1
ATOM 1402 C C . LEU A 1 177 ? 18.729 11.255 -24.513 1.00 84.81 177 LEU A C 1
ATOM 1404 O O . LEU A 1 177 ? 19.609 11.727 -25.230 1.00 84.81 177 LEU A O 1
ATOM 1408 N N . ASP A 1 178 ? 17.670 11.952 -24.100 1.00 79.62 178 ASP A N 1
ATOM 1409 C CA . ASP A 1 178 ? 17.375 13.333 -24.502 1.00 79.62 178 ASP A CA 1
ATOM 1410 C C . ASP A 1 178 ? 18.448 14.322 -24.021 1.00 79.62 178 ASP A C 1
ATOM 1412 O O . ASP A 1 178 ? 18.820 15.246 -24.743 1.00 79.62 178 ASP A O 1
ATOM 1416 N N . CYS A 1 179 ? 19.001 14.109 -22.824 1.00 70.44 179 CYS A N 1
ATOM 1417 C CA . CYS A 1 179 ? 20.080 14.943 -22.288 1.00 70.44 179 CYS A CA 1
ATOM 1418 C C . CYS A 1 179 ? 21.459 14.667 -22.928 1.00 70.44 179 CYS A C 1
ATOM 1420 O O . CYS A 1 179 ? 22.355 15.507 -22.828 1.00 70.44 179 CYS A O 1
ATOM 1422 N N . GLY A 1 180 ? 21.659 13.519 -23.591 1.00 59.88 180 GLY A N 1
ATOM 1423 C CA . GLY A 1 180 ? 22.955 13.107 -24.151 1.00 59.88 180 GLY A CA 1
ATOM 1424 C C . GLY A 1 180 ? 24.107 13.048 -23.118 1.00 59.88 180 GLY A C 1
ATOM 1425 O O . GLY A 1 180 ? 23.909 13.262 -21.924 1.00 59.88 180 GLY A O 1
ATOM 1426 N N . PRO A 1 181 ? 25.362 12.770 -23.531 1.00 57.81 181 PRO A N 1
ATOM 1427 C CA . PRO A 1 181 ? 26.535 12.830 -22.643 1.00 57.81 181 PRO A CA 1
ATOM 1428 C C . PRO A 1 181 ? 26.931 14.265 -22.235 1.00 57.81 181 PRO A C 1
ATOM 1430 O O . PRO A 1 181 ? 27.919 14.455 -21.524 1.00 57.81 181 PRO A O 1
ATOM 1433 N N . MET A 1 182 ? 26.194 15.284 -22.685 1.00 54.50 182 MET A N 1
ATOM 1434 C CA . MET A 1 182 ? 26.495 16.686 -22.426 1.00 54.50 182 MET A CA 1
ATOM 1435 C C . MET A 1 182 ? 25.839 17.090 -21.101 1.00 54.50 182 MET A C 1
ATOM 1437 O O . MET A 1 182 ? 24.663 17.428 -21.056 1.00 54.50 182 MET A O 1
ATOM 1441 N N . GLN A 1 183 ? 26.600 17.058 -20.004 1.00 54.16 183 GLN A N 1
ATOM 1442 C CA . GLN A 1 183 ? 26.084 17.383 -18.663 1.00 54.16 183 GLN A CA 1
ATOM 1443 C C . GLN A 1 183 ? 25.523 18.813 -18.529 1.00 54.16 183 GLN A C 1
ATOM 1445 O O . GLN A 1 183 ? 24.858 19.107 -17.542 1.00 54.16 183 GLN A O 1
ATOM 1450 N N . HIS A 1 184 ? 25.708 19.671 -19.536 1.00 57.94 184 HIS A N 1
ATOM 1451 C CA . HIS A 1 184 ? 25.021 20.949 -19.671 1.00 57.94 184 HIS A CA 1
ATOM 1452 C C . HIS A 1 184 ? 24.741 21.219 -21.158 1.00 57.94 184 HIS A C 1
ATOM 1454 O O . HIS A 1 184 ? 25.692 21.487 -21.898 1.00 57.94 184 HIS A O 1
ATOM 1460 N N . PRO A 1 185 ? 23.483 21.150 -21.634 1.00 58.69 185 PRO A N 1
ATOM 1461 C CA . PRO A 1 185 ? 23.150 21.741 -22.915 1.00 58.69 185 PRO A CA 1
ATOM 1462 C C . PRO A 1 185 ? 23.396 23.238 -22.772 1.00 58.69 185 PRO A C 1
ATOM 1464 O O . PRO A 1 185 ? 22.747 23.918 -21.979 1.00 58.69 185 PRO A O 1
ATOM 1467 N N . ASP A 1 186 ? 24.401 23.724 -23.489 1.00 66.56 186 ASP A N 1
ATOM 1468 C CA . ASP A 1 186 ? 24.627 25.150 -23.642 1.00 66.56 186 ASP A CA 1
ATOM 1469 C C . ASP A 1 186 ? 23.318 25.777 -24.139 1.00 66.56 186 ASP A C 1
ATOM 1471 O O . ASP A 1 186 ? 22.747 25.294 -25.121 1.00 66.56 186 ASP A O 1
ATOM 1475 N N . ALA A 1 187 ? 22.794 26.777 -23.426 1.00 69.75 187 ALA A N 1
ATOM 1476 C CA . ALA A 1 187 ? 21.465 27.332 -23.695 1.00 69.75 187 ALA A CA 1
ATOM 1477 C C . ALA A 1 187 ? 21.362 27.881 -25.129 1.00 69.75 187 ALA A C 1
ATOM 1479 O O . ALA A 1 187 ? 20.298 27.821 -25.744 1.00 69.75 187 ALA A O 1
ATOM 1480 N N . ASP A 1 188 ? 22.500 28.304 -25.682 1.00 75.94 188 ASP A N 1
ATOM 1481 C CA . ASP A 1 188 ? 22.627 28.821 -27.038 1.00 75.94 188 ASP A CA 1
ATOM 1482 C C . ASP A 1 188 ? 23.092 27.753 -28.047 1.00 75.94 188 ASP A C 1
ATOM 1484 O O . ASP A 1 188 ? 23.369 28.070 -29.203 1.00 75.94 188 ASP A O 1
ATOM 1488 N N . TYR A 1 189 ? 23.156 26.466 -27.669 1.00 73.69 189 TYR A N 1
ATOM 1489 C CA . TYR A 1 189 ? 23.639 25.391 -28.549 1.00 73.69 189 TYR A CA 1
ATOM 1490 C C . TYR A 1 189 ? 22.881 25.346 -29.874 1.00 73.69 189 TYR A C 1
ATOM 1492 O O . TYR A 1 189 ? 23.494 25.223 -30.932 1.00 73.69 189 TYR A O 1
ATOM 1500 N N . THR A 1 190 ? 21.551 25.444 -29.829 1.00 75.12 190 THR A N 1
ATOM 1501 C CA . THR A 1 190 ? 20.708 25.413 -31.030 1.00 75.12 190 THR A CA 1
ATOM 1502 C C . THR A 1 190 ? 20.924 26.642 -31.910 1.00 75.12 190 THR A C 1
ATOM 1504 O O . THR A 1 190 ? 20.926 26.505 -33.131 1.00 75.12 190 THR A O 1
ATOM 1507 N N . LEU A 1 191 ? 21.170 27.810 -31.308 1.00 79.69 191 LEU A N 1
ATOM 1508 C CA . LEU A 1 191 ? 21.439 29.070 -32.006 1.00 79.69 191 LEU A CA 1
ATOM 1509 C C . LEU A 1 191 ? 22.832 29.087 -32.649 1.00 79.69 191 LEU A C 1
ATOM 1511 O O . LEU A 1 191 ? 22.999 29.557 -33.772 1.00 79.69 191 LEU A O 1
ATOM 1515 N N . GLU A 1 192 ? 23.837 28.538 -31.969 1.00 83.69 192 GLU A N 1
ATOM 1516 C CA . GLU A 1 192 ? 25.232 28.573 -32.415 1.00 83.69 192 GLU A CA 1
ATOM 1517 C C . GLU A 1 192 ? 25.672 27.330 -33.194 1.00 83.69 192 GLU A C 1
ATOM 1519 O O . GLU A 1 192 ? 26.809 27.268 -33.681 1.00 83.69 192 GLU A O 1
ATOM 1524 N N . ARG A 1 193 ? 24.787 26.336 -33.331 1.00 82.81 193 ARG A N 1
ATOM 1525 C CA . ARG A 1 193 ? 25.083 25.026 -33.922 1.00 82.81 193 ARG A CA 1
ATOM 1526 C C . ARG A 1 193 ? 25.817 25.133 -35.254 1.00 82.81 193 ARG A C 1
ATOM 1528 O O . ARG A 1 193 ? 26.852 24.494 -35.431 1.00 82.81 193 ARG A O 1
ATOM 1535 N N . ASP A 1 194 ? 25.327 25.959 -36.172 1.00 86.44 194 ASP A N 1
ATOM 1536 C CA . ASP A 1 194 ? 25.907 26.099 -37.513 1.00 86.44 194 ASP A CA 1
ATOM 1537 C C . ASP A 1 194 ? 27.295 26.743 -37.501 1.00 86.44 194 ASP A C 1
ATOM 1539 O O . ASP A 1 194 ? 28.149 26.430 -38.334 1.00 86.44 194 ASP A O 1
ATOM 1543 N N . THR A 1 195 ? 27.552 27.650 -36.563 1.00 88.00 195 THR A N 1
ATOM 1544 C CA . THR A 1 195 ? 28.870 28.271 -36.391 1.00 88.00 195 THR A CA 1
ATOM 1545 C C . THR A 1 195 ? 29.853 27.272 -35.789 1.00 88.00 195 THR A C 1
ATOM 1547 O O . THR A 1 195 ? 30.971 27.130 -36.286 1.00 88.00 195 THR A O 1
ATOM 1550 N N . ARG A 1 196 ? 29.420 26.505 -34.783 1.00 84.12 196 ARG A N 1
ATOM 1551 C CA . ARG A 1 196 ? 30.237 25.468 -34.136 1.00 84.12 196 ARG A CA 1
ATOM 1552 C C . ARG A 1 196 ? 30.551 24.305 -35.073 1.00 84.12 196 ARG A C 1
ATOM 1554 O O . ARG A 1 196 ? 31.693 23.864 -35.114 1.00 84.12 196 ARG A O 1
ATOM 1561 N N . LEU A 1 197 ? 29.589 23.846 -35.877 1.00 89.44 197 LEU A N 1
ATOM 1562 C CA . LEU A 1 197 ? 29.824 22.804 -36.883 1.00 89.44 197 LEU A CA 1
ATOM 1563 C C . LEU A 1 197 ? 30.814 23.265 -37.959 1.00 89.44 197 LEU A C 1
ATOM 1565 O O . LEU A 1 197 ? 31.692 22.498 -38.353 1.00 89.44 197 LEU A O 1
ATOM 1569 N N . ARG A 1 198 ? 30.734 24.529 -38.395 1.00 89.31 198 ARG A N 1
ATOM 1570 C CA . ARG A 1 198 ? 31.731 25.105 -39.309 1.00 89.31 198 ARG A CA 1
ATOM 1571 C C . ARG A 1 198 ? 33.120 25.164 -38.676 1.00 89.31 198 ARG A C 1
ATOM 1573 O O . ARG A 1 198 ? 34.087 24.793 -39.337 1.00 89.31 198 ARG A O 1
ATOM 1580 N N . ALA A 1 199 ? 33.221 25.573 -37.412 1.00 86.94 199 ALA A N 1
ATOM 1581 C CA . ALA A 1 199 ? 34.485 25.591 -36.677 1.00 86.94 199 ALA A CA 1
ATOM 1582 C C . ALA A 1 199 ? 35.078 24.180 -36.514 1.00 86.94 199 ALA A C 1
ATOM 1584 O O . ALA A 1 199 ? 36.254 23.982 -36.811 1.00 86.94 199 ALA A O 1
ATOM 1585 N N . LEU A 1 200 ? 34.256 23.189 -36.156 1.00 87.38 200 LEU A N 1
ATOM 1586 C CA . LEU A 1 200 ? 34.664 21.787 -36.036 1.00 87.38 200 LEU A CA 1
ATOM 1587 C C . LEU A 1 200 ? 35.271 21.262 -37.345 1.00 87.38 200 LEU A C 1
ATOM 1589 O O . LEU A 1 200 ? 36.338 20.654 -37.342 1.00 87.38 200 LEU A O 1
ATOM 1593 N N . VAL A 1 201 ? 34.615 21.515 -38.481 1.00 89.56 201 VAL A N 1
ATOM 1594 C CA . VAL A 1 201 ? 35.105 21.067 -39.794 1.00 89.56 201 VAL A CA 1
ATOM 1595 C C . VAL A 1 201 ? 36.385 21.806 -40.191 1.00 89.56 201 VAL A C 1
ATOM 1597 O O . VAL A 1 201 ? 37.375 21.178 -40.572 1.00 89.56 201 VAL A O 1
ATOM 1600 N N . ALA A 1 202 ? 36.379 23.135 -40.097 1.00 90.44 202 ALA A N 1
ATOM 1601 C CA . ALA A 1 202 ? 37.462 23.967 -40.610 1.00 90.44 202 ALA A CA 1
ATOM 1602 C C . ALA A 1 202 ? 38.728 23.926 -39.742 1.00 90.44 202 ALA A C 1
ATOM 1604 O O . ALA A 1 202 ? 39.836 24.063 -40.264 1.00 90.44 202 ALA A O 1
ATOM 1605 N N . ILE A 1 203 ? 38.578 23.755 -38.429 1.00 88.00 203 ILE A N 1
ATOM 1606 C CA . ILE A 1 203 ? 39.678 23.848 -37.468 1.00 88.00 203 ILE A CA 1
ATOM 1607 C C . ILE A 1 203 ? 40.063 22.451 -36.995 1.00 88.00 203 ILE A C 1
ATOM 1609 O O . ILE A 1 203 ? 41.174 21.994 -37.277 1.00 88.00 203 ILE A O 1
ATOM 1613 N N . ASP A 1 204 ? 39.148 21.766 -36.314 1.00 87.69 204 ASP A N 1
ATOM 1614 C CA . ASP A 1 204 ? 39.470 20.549 -35.568 1.00 87.69 204 ASP A CA 1
ATOM 1615 C C . ASP A 1 204 ? 39.675 19.350 -36.492 1.00 87.69 204 ASP A C 1
ATOM 1617 O O . ASP A 1 204 ? 40.719 18.695 -36.438 1.00 87.69 204 ASP A O 1
ATOM 1621 N N . LEU A 1 205 ? 38.738 19.100 -37.411 1.00 88.88 205 LEU A N 1
ATOM 1622 C CA . LEU A 1 205 ? 38.868 18.015 -38.383 1.00 88.88 205 LEU A CA 1
ATOM 1623 C C . LEU A 1 205 ? 40.004 18.294 -39.364 1.00 88.88 205 LEU A C 1
ATOM 1625 O O . LEU A 1 205 ? 40.817 17.411 -39.619 1.00 88.88 205 LEU A O 1
ATOM 1629 N N . ALA A 1 206 ? 40.155 19.526 -39.850 1.00 88.88 206 ALA A N 1
ATOM 1630 C CA . ALA A 1 206 ? 41.286 19.867 -40.709 1.00 88.88 206 ALA A CA 1
ATOM 1631 C C . ALA A 1 206 ? 42.641 19.638 -40.007 1.00 88.88 206 ALA A C 1
ATOM 1633 O O . ALA A 1 206 ? 43.598 19.172 -40.630 1.00 88.88 206 ALA A O 1
ATOM 1634 N N . ARG A 1 207 ? 42.738 19.933 -38.701 1.00 88.50 207 ARG A N 1
ATOM 1635 C CA . ARG A 1 207 ? 43.930 19.635 -37.892 1.00 88.50 207 ARG A CA 1
ATOM 1636 C C . ARG A 1 207 ? 44.153 18.132 -37.759 1.00 88.50 207 ARG A C 1
ATOM 1638 O O . ARG A 1 207 ? 45.286 17.691 -37.949 1.00 88.50 207 ARG A O 1
ATOM 1645 N N . LEU A 1 208 ? 43.093 17.369 -37.500 1.00 87.31 208 LEU A N 1
ATOM 1646 C CA . LEU A 1 208 ? 43.142 15.912 -37.402 1.00 87.31 208 LEU A CA 1
ATOM 1647 C C . LEU A 1 208 ? 43.648 15.274 -38.705 1.00 87.31 208 LEU A C 1
ATOM 1649 O O . LEU A 1 208 ? 44.569 14.461 -38.675 1.00 87.31 208 LEU A O 1
ATOM 1653 N N . TRP A 1 209 ? 43.112 15.693 -39.852 1.00 87.75 209 TRP A N 1
ATOM 1654 C CA . TRP A 1 209 ? 43.514 15.193 -41.169 1.00 87.75 209 TRP A CA 1
ATOM 1655 C C . TRP A 1 209 ? 44.989 15.467 -41.470 1.00 87.75 209 TRP A C 1
ATOM 1657 O O . TRP A 1 209 ? 45.694 14.587 -41.960 1.00 87.75 209 TRP A O 1
ATOM 1667 N N . ARG A 1 210 ? 45.495 16.651 -41.101 1.00 82.75 210 ARG A N 1
ATOM 1668 C CA . ARG A 1 210 ? 46.928 16.968 -41.220 1.00 82.75 210 ARG A CA 1
ATOM 1669 C C . ARG A 1 210 ? 47.792 16.075 -40.329 1.00 82.75 210 ARG A C 1
ATOM 1671 O O . ARG A 1 210 ? 48.819 15.585 -40.787 1.00 82.75 210 ARG A O 1
ATOM 1678 N N . SER A 1 211 ? 47.379 15.829 -39.083 1.00 78.62 211 SER A N 1
ATOM 1679 C CA . SER A 1 211 ? 48.115 14.931 -38.179 1.00 78.62 211 SER A CA 1
ATOM 1680 C C . SER A 1 211 ? 48.059 13.461 -38.607 1.00 78.62 211 SER A C 1
ATOM 1682 O O . SER A 1 211 ? 49.048 12.749 -38.464 1.00 78.62 211 SER A O 1
ATOM 1684 N N . ALA A 1 212 ? 46.940 13.014 -39.181 1.00 74.62 212 ALA A N 1
ATOM 1685 C CA . ALA A 1 212 ? 46.791 11.661 -39.707 1.00 74.62 212 ALA A CA 1
ATOM 1686 C C . ALA A 1 212 ? 47.646 11.449 -40.968 1.00 74.62 212 ALA A C 1
ATOM 1688 O O . ALA A 1 212 ? 48.324 10.431 -41.079 1.00 74.62 212 ALA A O 1
ATOM 1689 N N . GLY A 1 213 ? 47.697 12.435 -41.872 1.00 66.38 213 GLY A N 1
ATOM 1690 C CA . GLY A 1 213 ? 48.577 12.404 -43.045 1.00 66.38 213 GLY A CA 1
ATOM 1691 C C . GLY A 1 213 ? 50.069 12.440 -42.690 1.00 66.38 213 GLY A C 1
ATOM 1692 O O . GLY A 1 213 ? 50.863 11.750 -43.318 1.00 66.38 213 GLY A O 1
ATOM 1693 N N . ALA A 1 214 ? 50.452 13.178 -41.643 1.00 58.09 214 ALA A N 1
ATOM 1694 C CA . ALA A 1 214 ? 51.833 13.213 -41.152 1.00 58.09 214 ALA A CA 1
ATOM 1695 C C . ALA A 1 214 ? 52.278 11.890 -40.498 1.00 58.09 214 ALA A C 1
ATOM 1697 O O . ALA A 1 214 ? 53.443 11.520 -40.610 1.00 58.09 214 ALA A O 1
ATOM 1698 N N . ASN A 1 215 ? 51.360 11.163 -39.851 1.00 55.22 215 ASN A N 1
ATOM 1699 C CA . ASN A 1 215 ? 51.631 9.828 -39.309 1.00 55.22 215 ASN A CA 1
ATOM 1700 C C . ASN A 1 215 ? 51.647 8.725 -40.382 1.00 55.22 215 ASN A C 1
ATOM 1702 O O . ASN A 1 215 ? 52.264 7.695 -40.150 1.00 55.22 215 ASN A O 1
ATOM 1706 N N . ALA A 1 216 ? 51.000 8.926 -41.535 1.00 54.97 216 ALA A N 1
ATOM 1707 C CA . ALA A 1 216 ? 51.005 7.974 -42.652 1.00 54.97 216 ALA A CA 1
ATOM 1708 C C . ALA A 1 216 ? 52.235 8.103 -43.578 1.00 54.97 216 ALA A C 1
ATOM 1710 O O . ALA A 1 216 ? 52.477 7.221 -44.395 1.00 54.97 216 ALA A O 1
ATOM 1711 N N . ALA A 1 217 ? 52.995 9.200 -43.472 1.00 53.44 217 ALA A N 1
ATOM 1712 C CA . ALA A 1 217 ? 54.227 9.454 -44.231 1.00 53.44 217 ALA A CA 1
ATOM 1713 C C . ALA A 1 217 ? 55.518 9.109 -43.452 1.00 53.44 217 ALA A C 1
ATOM 1715 O O . ALA A 1 217 ? 56.615 9.464 -43.888 1.00 53.44 217 ALA A O 1
ATOM 1716 N N . ARG A 1 218 ? 55.381 8.457 -42.292 1.00 43.53 218 ARG A N 1
ATOM 1717 C CA . ARG A 1 218 ? 56.459 7.885 -41.474 1.00 43.53 218 ARG A CA 1
ATOM 1718 C C . ARG A 1 218 ? 56.454 6.371 -41.612 1.00 43.53 218 ARG A C 1
ATOM 1720 O O . ARG A 1 218 ? 57.565 5.805 -41.558 1.00 43.53 218 ARG A O 1
#

Solvent-accessible surface area (backbone atoms only — not comparable to full-atom values): 12712 Å² total; per-residue (Å²): 143,80,84,84,79,78,85,78,85,77,84,79,77,81,81,76,74,82,72,86,72,74,77,80,78,79,83,65,80,87,72,79,72,79,79,74,79,80,74,53,60,67,56,52,27,54,52,47,49,54,52,49,51,55,51,51,29,51,52,51,16,51,47,53,49,49,40,40,73,74,69,70,46,76,93,49,69,70,60,48,37,52,51,50,37,53,49,34,51,49,54,18,50,54,24,40,52,51,14,49,54,30,48,50,54,45,52,53,51,58,56,45,72,76,66,68,96,63,103,74,73,78,49,79,66,49,47,55,49,36,51,52,49,17,52,28,26,41,52,35,16,56,52,38,52,56,48,55,79,30,67,67,59,39,52,51,44,45,51,53,11,50,53,50,34,51,51,50,52,50,50,54,51,50,55,52,60,74,51,51,94,48,94,64,77,55,92,55,45,82,79,42,40,72,60,51,53,49,46,44,53,68,49,55,47,47,49,49,52,53,54,51,54,58,63,72,76,109

Foldseek 3Di:
DDDDDDDDDDPDDPPPPDPPPDDPPPPDDPDDPPDDDDDDLVVLLVVVVVVLLVVLLQVLLVVQLCCCVPVVDDDDLVVSLVVSLVVLLVLLVVLLVLLVVLVVVLVVLVVVVVPDDDDPRDDPVNSVVSNSSSSSSNVNSVVSNVVSPVSVSSSVSSVSSVVVSVVVVVVVVVVDVVCDPPPDDPPCCVVCVVVVVVCCVPPVVVVVVVVVVVVVVD

Sequence (218 aa):
MVRKREPRPVPGRPEVGRSKLGRPKLSRPYVRQPVAEPISLERAVEEGLLIARSALTMEVKNRIIVSALRDDHRFEAAETASWVVLELIKLSAEQAEYAERMSELVNTGTDRRRTISKEHDYGPRDYRMLTRRGLAYASLSTQLMRLVDDPDYVASVVEDARGKAWSELGNAIGSRLDCGPMQHPDADYTLERDTRLRALVAIDLARLWRSAGANAAR

pLDDT: mean 81.31, std 17.96, range [42.38, 98.5]

Secondary structure (DSSP, 8-state):
--PPPPPPPPPPPP-------PPP---S-------PPPPPHHHHHHHHHHHHHHHHHHHHHHHHHHHHHHS-PPP-HHHHHHHHHHHHHHHHHHHHHHHHHHHHHHHHHHHHHTS---S----HHHHHHHHHHHHHHHHHHHHHHHHHT-HHHHHHHHHHHHHHHHHHHHHHHHHHHHHTT-SS--TTHHHHHHHHHHHIIIIIIHHHHHHHHHHHT-

Nearest PDB structures (foldseek):
  5wkq-assembly1_A  TM=3.384E-01  e=2.022E+00  Shigella flexneri
  6uuj-assembly2_E  TM=4.035E-01  e=9.025E+00  Mycobacterium tuberculosis H37Rv
  3zx6-assembly1_B  TM=2.028E-01  e=3.566E+00  Archaeoglobus fulgidus DSM 4304
  4ovv-assembly1_B  TM=2.461E-01  e=7.342E+00  Homo sapiens

Mean predicted aligned error: 15.61 Å

Radius of gyration: 34.35 Å; Cα contacts (8 Å, |Δi|>4): 113; chains: 1; bounding box: 75×61×108 Å